Protein AF-A0A0C3FSS1-F1 (afdb_monomer)

Secondary structure (DSSP, 8-state):
-EEEE-SS-SHHHHHHHTT---TT--EEEE---TTHHHHHHHHHHH----SEEEEEE--GGGHHHHHHHHHHHGGG--EEEEEE-S-THHHHHHHHHHHT--TTS---TTS-PPPPP--TT--EEEEEEEESSGGGGGGS-HHHHHHHHHSGGGTT--EEEEEEEE---GGGHHHHHHHHHHHHHHH-HHHHHTT-EEEEEEE-

Structure (mmCIF, N/CA/C/O backbone):
data_AF-A0A0C3FSS1-F1
#
_entry.id   AF-A0A0C3FSS1-F1
#
loop_
_atom_site.group_PDB
_atom_site.id
_atom_site.type_symbol
_atom_site.label_atom_id
_atom_site.label_alt_id
_atom_site.label_comp_id
_atom_site.label_asym_id
_atom_site.label_entity_id
_atom_site.label_seq_id
_atom_site.pdbx_PDB_ins_code
_atom_site.Cartn_x
_atom_site.Cartn_y
_atom_site.Cartn_z
_atom_site.occupancy
_atom_site.B_iso_or_equiv
_atom_site.auth_seq_id
_atom_site.auth_comp_id
_atom_site.auth_asym_id
_atom_site.auth_atom_id
_atom_site.pdbx_PDB_model_num
ATOM 1 N N . MET A 1 1 ? -19.597 9.481 1.388 1.00 72.56 1 MET A N 1
ATOM 2 C CA . MET A 1 1 ? -19.054 10.713 0.768 1.00 72.56 1 MET A CA 1
ATOM 3 C C . MET A 1 1 ? -17.576 10.500 0.451 1.00 72.56 1 MET A C 1
ATOM 5 O O . MET A 1 1 ? -16.903 9.810 1.211 1.00 72.56 1 MET A O 1
ATOM 9 N N . PHE A 1 2 ? -17.099 11.035 -0.676 1.00 71.12 2 PHE A N 1
ATOM 10 C CA . PHE A 1 2 ? -15.717 10.918 -1.163 1.00 71.12 2 PHE A CA 1
ATOM 11 C C . PHE A 1 2 ? -15.058 12.301 -1.118 1.00 71.12 2 PHE A C 1
ATOM 13 O O . PHE A 1 2 ? -15.601 13.239 -1.703 1.00 71.12 2 PHE A O 1
ATOM 20 N N . LEU A 1 3 ? -13.920 12.436 -0.429 1.00 74.62 3 LEU A N 1
ATOM 21 C CA . LEU A 1 3 ? -13.129 13.668 -0.426 1.00 74.62 3 LEU A CA 1
ATOM 22 C C . LEU A 1 3 ? -11.809 13.421 -1.152 1.00 74.62 3 LEU A C 1
ATOM 24 O O . LEU A 1 3 ? -10.999 12.593 -0.737 1.00 74.62 3 LEU A O 1
ATOM 28 N N . ARG A 1 4 ? -11.594 14.181 -2.226 1.00 75.69 4 ARG A N 1
ATOM 29 C CA . ARG A 1 4 ? -10.364 14.150 -3.016 1.00 75.69 4 ARG A CA 1
ATOM 30 C C . ARG A 1 4 ? -9.623 15.465 -2.877 1.00 75.69 4 ARG A C 1
ATOM 32 O O . ARG A 1 4 ? -10.123 16.499 -3.317 1.00 75.69 4 ARG A O 1
ATOM 39 N N . ILE A 1 5 ? -8.423 15.419 -2.313 1.00 69.44 5 ILE A N 1
ATOM 40 C CA . ILE A 1 5 ? -7.569 16.592 -2.133 1.00 69.44 5 ILE A CA 1
ATOM 41 C C . ILE A 1 5 ? -6.483 16.557 -3.217 1.00 69.44 5 ILE A C 1
ATOM 43 O O . ILE A 1 5 ? -5.539 15.769 -3.148 1.00 69.44 5 ILE A O 1
ATOM 47 N N . LYS A 1 6 ? -6.629 17.408 -4.244 1.00 62.25 6 LYS A N 1
ATOM 48 C CA . LYS A 1 6 ? -5.634 17.591 -5.316 1.00 62.25 6 LYS A CA 1
ATOM 49 C C . LYS A 1 6 ? -4.978 18.973 -5.234 1.00 62.25 6 LYS A C 1
ATOM 51 O O . LYS A 1 6 ? -5.635 19.971 -5.510 1.00 62.25 6 LYS A O 1
ATOM 56 N N . GLY A 1 7 ? -3.668 19.014 -4.979 1.00 51.31 7 GLY A N 1
ATOM 57 C CA . GLY A 1 7 ? -2.822 20.209 -5.142 1.00 51.31 7 GLY A CA 1
ATOM 58 C C . GLY A 1 7 ? -3.058 21.356 -4.161 1.00 51.31 7 GLY A C 1
ATOM 59 O O . GLY A 1 7 ? -3.785 21.204 -3.183 1.00 51.31 7 GLY A O 1
ATOM 60 N N . PHE A 1 8 ? -2.404 22.496 -4.441 1.00 42.38 8 PHE A N 1
ATOM 61 C CA . PHE A 1 8 ? -2.485 23.772 -3.713 1.00 42.38 8 PHE A CA 1
ATOM 62 C C . PHE A 1 8 ? -3.902 24.364 -3.772 1.00 42.38 8 PHE A C 1
ATOM 64 O O . PHE A 1 8 ? -4.148 25.415 -4.363 1.00 42.38 8 PHE A O 1
ATOM 71 N N . MET A 1 9 ? -4.881 23.696 -3.178 1.00 42.06 9 MET A N 1
ATOM 72 C CA . MET A 1 9 ? -6.167 24.321 -2.946 1.00 42.06 9 MET A CA 1
ATOM 73 C C . MET A 1 9 ? -6.076 25.165 -1.671 1.00 42.06 9 MET A C 1
ATOM 75 O O . MET A 1 9 ? -5.782 24.662 -0.588 1.00 42.06 9 MET A O 1
ATOM 79 N N . LYS A 1 10 ? -6.397 26.458 -1.785 1.00 47.34 10 LYS A N 1
ATOM 80 C CA . LYS A 1 10 ? -6.687 27.328 -0.629 1.00 47.34 10 LYS A CA 1
ATOM 81 C C . LYS A 1 10 ? -7.971 26.897 0.111 1.00 47.34 10 LYS A C 1
ATOM 83 O O . LYS A 1 10 ? -8.185 27.279 1.255 1.00 47.34 10 LYS A O 1
ATOM 88 N N . THR A 1 11 ? -8.815 26.085 -0.527 1.00 47.47 11 THR A N 1
ATOM 89 C CA . THR A 1 11 ? -10.192 25.756 -0.123 1.00 47.47 11 THR A CA 1
ATOM 90 C C . THR A 1 11 ? -10.342 24.668 0.961 1.00 47.47 11 THR A C 1
ATOM 92 O O . THR A 1 11 ? -11.135 24.883 1.873 1.00 47.47 11 THR A O 1
ATOM 95 N N . PRO A 1 12 ? -9.602 23.538 0.966 1.00 50.88 12 PRO A N 1
ATOM 96 C CA . PRO A 1 12 ? -9.666 22.538 2.035 1.00 50.88 12 PRO A CA 1
ATOM 97 C C . PRO A 1 12 ? -9.257 23.117 3.385 1.00 50.88 12 PRO A C 1
ATOM 99 O O . PRO A 1 12 ? -9.858 22.778 4.398 1.00 50.88 12 PRO A O 1
ATOM 102 N N . ALA A 1 13 ? -8.292 24.044 3.390 1.00 51.34 13 ALA A N 1
ATOM 103 C CA . ALA A 1 13 ? -7.884 24.745 4.599 1.00 51.34 13 ALA A CA 1
ATOM 104 C C . ALA A 1 13 ? -9.074 25.442 5.269 1.00 51.34 13 ALA A C 1
ATOM 106 O O . ALA A 1 13 ? -9.220 25.323 6.476 1.00 51.34 13 ALA A O 1
ATOM 107 N N . TYR A 1 14 ? -9.953 26.078 4.487 1.00 52.53 14 TYR A N 1
ATOM 108 C CA . TYR A 1 14 ? -11.129 26.783 4.996 1.00 52.53 14 TYR A CA 1
ATOM 109 C C . TYR A 1 14 ? -12.155 25.840 5.650 1.00 52.53 14 TYR A C 1
ATOM 111 O O . TYR A 1 14 ? -12.651 26.120 6.742 1.00 52.53 14 TYR A O 1
ATOM 119 N N . TYR A 1 15 ? -12.438 24.687 5.032 1.00 54.09 15 TYR A N 1
ATOM 120 C CA . TYR A 1 15 ? -13.335 23.678 5.617 1.00 54.09 15 TYR A CA 1
ATOM 121 C C . TYR A 1 15 ? -12.747 23.042 6.882 1.00 54.09 15 TYR A C 1
ATOM 123 O O . TYR A 1 15 ? -13.469 22.802 7.849 1.00 54.09 15 TYR A O 1
ATOM 131 N N . ILE A 1 16 ? -11.430 22.834 6.893 1.00 57.41 16 ILE A N 1
ATOM 132 C CA . ILE A 1 16 ? -10.694 22.245 8.013 1.00 57.41 16 ILE A CA 1
ATOM 133 C C . ILE A 1 16 ? -10.598 23.222 9.195 1.00 57.41 16 ILE A C 1
ATOM 135 O O . ILE A 1 16 ? -10.775 22.813 10.343 1.00 57.41 16 ILE A O 1
ATOM 139 N N . THR A 1 17 ? -10.416 24.523 8.944 1.00 56.38 17 THR A N 1
ATOM 140 C CA . THR A 1 17 ? -10.402 25.540 10.008 1.00 56.38 17 THR A CA 1
ATOM 141 C C . THR A 1 17 ? -11.769 25.770 10.649 1.00 56.38 17 THR A C 1
ATOM 143 O O . THR A 1 17 ? -11.826 26.182 11.803 1.00 56.38 17 THR A O 1
ATOM 146 N N . HIS A 1 18 ? -12.870 25.478 9.950 1.00 57.12 18 HIS A N 1
ATOM 147 C CA . HIS A 1 18 ? -14.222 25.744 10.451 1.00 57.12 18 HIS A CA 1
ATOM 148 C C . HIS A 1 18 ? -14.881 24.589 11.226 1.00 57.12 18 HIS A C 1
ATOM 150 O O . HIS A 1 18 ? -16.079 24.669 11.494 1.00 57.12 18 HIS A O 1
ATOM 156 N N . ARG A 1 19 ? -14.131 23.545 11.631 1.00 58.12 19 ARG A N 1
ATOM 157 C CA . ARG A 1 19 ? -14.619 22.427 12.480 1.00 58.12 19 ARG A CA 1
ATOM 158 C C . ARG A 1 19 ? -15.963 21.824 12.033 1.00 58.12 19 ARG A C 1
ATOM 160 O O . ARG A 1 19 ? -16.720 21.314 12.855 1.00 58.12 19 ARG A O 1
ATOM 167 N N . ARG A 1 20 ? -16.299 21.869 10.742 1.00 62.19 20 ARG A N 1
ATOM 168 C CA . ARG A 1 20 ? -17.485 21.154 10.266 1.00 62.19 20 ARG A CA 1
ATOM 169 C C . ARG A 1 20 ? -17.128 19.675 10.202 1.00 62.19 20 ARG A C 1
ATOM 171 O O . ARG A 1 20 ? -16.231 19.297 9.448 1.00 62.19 20 ARG A O 1
ATOM 178 N N . SER A 1 21 ? -17.789 18.881 11.039 1.00 67.31 21 SER A N 1
ATOM 179 C CA . SER A 1 21 ? -17.733 17.425 10.973 1.00 67.31 21 SER A CA 1
ATOM 180 C C . SER A 1 21 ? -18.166 16.963 9.583 1.00 67.31 21 SER A C 1
ATOM 182 O O . SER A 1 21 ? -19.018 17.582 8.935 1.00 67.31 21 SER A O 1
ATOM 184 N N . LEU A 1 22 ? -17.549 15.887 9.102 1.00 74.38 22 LEU A N 1
ATOM 185 C CA . LEU A 1 22 ? -17.935 15.228 7.859 1.00 74.38 22 LEU A CA 1
ATOM 186 C C . LEU A 1 22 ? -18.416 13.813 8.217 1.00 74.38 22 LEU A C 1
ATOM 188 O O . LEU A 1 22 ? -17.713 12.859 7.884 1.00 74.38 22 LEU A O 1
ATOM 192 N N . PRO A 1 23 ? -19.619 13.661 8.818 1.00 75.25 23 PRO A N 1
ATOM 193 C CA . PRO A 1 23 ? -20.120 12.409 9.422 1.00 75.25 23 PRO A CA 1
ATOM 194 C C . PRO A 1 23 ? -20.263 11.221 8.459 1.00 75.25 23 PRO A C 1
ATOM 196 O O . PRO A 1 23 ? -20.683 10.121 8.822 1.00 75.25 23 PRO A O 1
ATOM 199 N N . HIS A 1 24 ? -19.977 11.442 7.179 1.00 79.69 24 HIS A N 1
ATOM 200 C CA . HIS A 1 24 ? -20.145 10.481 6.099 1.00 79.69 24 HIS A CA 1
ATOM 201 C C . HIS A 1 24 ? -18.891 10.350 5.228 1.00 79.69 24 HIS A C 1
ATOM 203 O O . HIS A 1 24 ? -18.967 9.775 4.130 1.00 79.69 24 HIS A O 1
ATOM 209 N N . LEU A 1 25 ? -17.759 10.916 5.659 1.00 82.38 25 LEU A N 1
ATOM 210 C CA . LEU A 1 25 ? -16.491 10.771 4.961 1.00 82.38 25 LEU A CA 1
ATOM 211 C C . LEU A 1 25 ? -16.006 9.332 5.111 1.00 82.38 25 LEU A C 1
ATOM 213 O O . LEU A 1 25 ? -15.585 8.940 6.182 1.00 82.38 25 LEU A O 1
ATOM 217 N N . ARG A 1 26 ? -16.060 8.547 4.033 1.00 86.38 26 ARG A N 1
ATOM 218 C CA . ARG A 1 26 ? -15.612 7.142 4.045 1.00 86.38 26 ARG A CA 1
ATOM 219 C C . ARG A 1 26 ? -14.320 6.921 3.280 1.00 86.38 26 ARG A C 1
ATOM 221 O O . ARG A 1 26 ? -13.608 5.961 3.533 1.00 86.38 26 ARG A O 1
ATOM 228 N N . VAL A 1 27 ? -14.029 7.806 2.332 1.00 88.06 27 VAL A N 1
ATOM 229 C CA . VAL A 1 27 ? -12.860 7.701 1.465 1.00 88.06 27 VAL A CA 1
ATOM 230 C C . VAL A 1 27 ? -12.122 9.027 1.472 1.00 88.06 27 VAL A C 1
ATOM 232 O O . VAL A 1 27 ? -12.698 10.058 1.105 1.00 88.06 27 VAL A O 1
ATOM 235 N N . LEU A 1 28 ? -10.851 8.972 1.855 1.00 86.38 28 LEU A N 1
ATOM 236 C CA . LEU A 1 28 ? -9.926 10.093 1.860 1.00 86.38 28 LEU A CA 1
ATOM 237 C C . LEU A 1 28 ? -8.815 9.832 0.841 1.00 86.38 28 LEU A C 1
ATOM 239 O O . LEU A 1 28 ? -8.061 8.872 0.972 1.00 86.38 28 LEU A O 1
ATOM 243 N N . GLU A 1 29 ? -8.718 10.682 -0.178 1.00 87.81 29 GLU A N 1
ATOM 244 C CA . GLU A 1 29 ? -7.653 10.619 -1.184 1.00 87.81 29 GLU A CA 1
ATOM 245 C C . GLU A 1 29 ? -6.767 11.864 -1.117 1.00 87.81 29 GLU A C 1
ATOM 247 O O . GLU A 1 29 ? -7.256 12.993 -1.238 1.00 87.81 29 GLU A O 1
ATOM 252 N N . ILE A 1 30 ? -5.462 11.644 -0.946 1.00 84.19 30 ILE A N 1
ATOM 253 C CA . ILE A 1 30 ? -4.440 12.678 -0.792 1.00 84.19 30 ILE A CA 1
ATOM 254 C C . ILE A 1 30 ? -3.408 12.500 -1.893 1.00 84.19 30 ILE A C 1
ATOM 256 O O . ILE A 1 30 ? -2.610 11.568 -1.860 1.00 84.19 30 ILE A O 1
ATOM 260 N N . ALA A 1 31 ? -3.433 13.428 -2.849 1.00 76.88 31 ALA A N 1
ATOM 261 C CA . ALA A 1 31 ? -2.552 13.375 -4.007 1.00 76.88 31 ALA A CA 1
ATOM 262 C C . ALA A 1 31 ? -1.309 14.277 -3.892 1.00 76.88 31 ALA A C 1
ATOM 264 O O . ALA A 1 31 ? -0.363 14.113 -4.654 1.00 76.88 31 ALA A O 1
ATOM 265 N N . LYS A 1 32 ? -1.333 15.301 -3.015 1.00 72.38 32 LYS A N 1
ATOM 266 C CA . LYS A 1 32 ? -0.259 16.309 -2.855 1.00 72.38 32 LYS A CA 1
ATOM 267 C C . LYS A 1 32 ? -0.181 16.832 -1.413 1.00 72.38 32 LYS A C 1
ATOM 269 O O . LYS A 1 32 ? -1.212 17.026 -0.770 1.00 72.38 32 LYS A O 1
ATOM 274 N N . CYS A 1 33 ? 1.040 17.070 -0.928 1.00 63.75 33 CYS A N 1
ATOM 275 C CA . CYS A 1 33 ? 1.387 16.955 0.494 1.00 63.75 33 CYS A CA 1
ATOM 276 C C . CYS A 1 33 ? 1.611 18.274 1.275 1.00 63.75 33 CYS A C 1
ATOM 278 O O . CYS A 1 33 ? 2.012 18.250 2.435 1.00 63.75 33 CYS A O 1
ATOM 280 N N . ASP A 1 34 ? 1.285 19.456 0.746 1.00 70.25 34 ASP A N 1
ATOM 281 C CA . ASP A 1 34 ? 1.594 20.703 1.483 1.00 70.25 34 ASP A CA 1
ATOM 282 C C . ASP A 1 34 ? 0.738 20.916 2.756 1.00 70.25 34 ASP A C 1
ATOM 284 O O . ASP A 1 34 ? 0.997 21.818 3.556 1.00 70.25 34 ASP A O 1
ATOM 288 N N . PHE A 1 35 ? -0.301 20.097 2.967 1.00 70.94 35 PHE A N 1
ATOM 289 C CA . PHE A 1 35 ? -1.299 20.291 4.026 1.00 70.94 35 PHE A CA 1
ATOM 290 C C . PHE A 1 35 ? -1.437 19.118 5.017 1.00 70.94 35 PHE A C 1
ATOM 292 O O . PHE A 1 35 ? -2.247 19.205 5.941 1.00 70.94 35 PHE A O 1
ATOM 299 N N . ILE A 1 36 ? -0.656 18.035 4.909 1.00 74.75 36 ILE A N 1
ATOM 300 C CA . ILE A 1 36 ? -0.927 16.817 5.704 1.00 7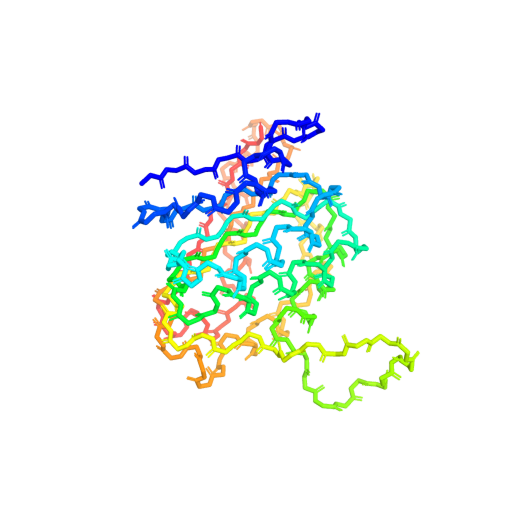4.75 36 ILE A CA 1
ATOM 301 C C . ILE A 1 36 ? -0.922 17.067 7.213 1.00 74.75 36 ILE A C 1
ATOM 303 O O . ILE A 1 36 ? -1.812 16.578 7.899 1.00 74.75 36 ILE A O 1
ATOM 307 N N . LYS A 1 37 ? -0.016 17.906 7.732 1.00 70.38 37 LYS A N 1
ATOM 308 C CA . LYS A 1 37 ? 0.016 18.246 9.169 1.00 70.38 37 LYS A CA 1
ATOM 309 C C . LYS A 1 37 ? -1.295 18.850 9.685 1.00 70.38 37 LYS A C 1
ATOM 311 O O . LYS A 1 37 ? -1.679 18.627 10.825 1.00 70.38 37 LYS A O 1
ATOM 316 N N . LYS A 1 38 ? -1.972 19.651 8.862 1.00 74.31 38 LYS A N 1
ATOM 317 C CA . LYS A 1 38 ? -3.248 20.273 9.238 1.00 74.31 38 LYS A CA 1
ATOM 318 C C . LYS A 1 38 ? -4.412 19.295 9.059 1.00 74.31 38 LYS A C 1
ATOM 320 O O . LYS A 1 38 ? -5.370 19.350 9.823 1.00 74.31 38 LYS A O 1
ATOM 325 N N . LEU A 1 39 ? -4.317 18.390 8.084 1.00 78.69 39 LEU A N 1
ATOM 326 C CA . LEU A 1 39 ? -5.298 17.327 7.873 1.00 78.69 39 LEU A CA 1
ATOM 327 C C . LEU A 1 39 ? -5.262 16.277 8.992 1.00 78.69 39 LEU A C 1
ATOM 329 O O . LEU A 1 39 ? -6.320 15.879 9.469 1.00 78.69 39 LEU A O 1
ATOM 333 N N . SER A 1 40 ? -4.073 15.863 9.439 1.00 74.38 40 SER A N 1
ATOM 334 C CA . SER A 1 40 ? -3.925 14.909 10.542 1.00 74.38 40 SER A CA 1
ATOM 335 C C . SER A 1 40 ? -4.512 15.469 11.836 1.00 74.38 40 SER A C 1
ATOM 337 O O . SER A 1 40 ? -5.299 14.793 12.490 1.00 74.38 40 SER A O 1
ATOM 339 N N . TRP A 1 41 ? -4.224 16.736 12.149 1.00 75.44 41 TRP A N 1
ATOM 340 C CA . TRP A 1 41 ? -4.821 17.419 13.297 1.00 75.44 41 TRP A CA 1
ATOM 341 C C . TRP A 1 41 ? -6.353 17.487 13.210 1.00 75.44 41 TRP A C 1
ATOM 343 O O . TRP A 1 41 ? -7.048 17.254 14.196 1.00 75.44 41 TRP A O 1
ATOM 353 N N . TRP A 1 42 ? -6.895 17.765 12.021 1.00 75.69 42 TRP A N 1
ATOM 354 C CA . TRP A 1 42 ? -8.342 17.799 11.806 1.00 75.69 42 TRP A CA 1
ATOM 355 C C . TRP A 1 42 ? -9.004 16.433 12.014 1.00 75.69 42 TRP A C 1
ATOM 357 O O . TRP A 1 42 ? -10.031 16.356 12.685 1.00 75.69 42 TRP A O 1
ATOM 367 N N . LEU A 1 43 ? -8.399 15.358 11.504 1.00 76.94 43 LEU A N 1
ATOM 368 C CA . LEU A 1 43 ? -8.908 13.995 11.692 1.00 76.94 43 LEU A CA 1
ATOM 369 C C . LEU A 1 43 ? -8.884 13.579 13.164 1.00 76.94 43 LEU A C 1
ATOM 371 O O . LEU A 1 43 ? -9.868 13.033 13.656 1.00 76.94 43 LEU A O 1
ATOM 375 N N . GLN A 1 44 ? -7.812 13.920 13.883 1.00 74.06 44 GLN A N 1
ATOM 376 C CA . GLN A 1 44 ? -7.705 13.677 15.325 1.00 74.06 44 GLN A CA 1
ATOM 377 C C . GLN A 1 44 ? -8.781 14.420 16.131 1.00 74.06 44 GLN A C 1
ATOM 379 O O . GLN A 1 44 ? -9.227 13.925 17.160 1.00 74.06 44 GLN A O 1
ATOM 384 N N . ALA A 1 45 ? -9.214 15.597 15.673 1.00 76.00 45 ALA A N 1
ATOM 385 C CA . ALA A 1 45 ? -10.261 16.370 16.335 1.00 76.00 45 ALA A CA 1
ATOM 386 C C . ALA A 1 45 ? -11.687 15.892 15.997 1.00 76.00 45 ALA A C 1
ATOM 388 O O . ALA A 1 45 ? -12.614 16.181 16.753 1.00 76.00 45 ALA A O 1
ATOM 389 N N . GLY A 1 46 ? -11.874 15.228 14.851 1.00 69.56 46 GLY A N 1
ATOM 390 C CA . GLY A 1 46 ? -13.190 14.900 14.298 1.00 69.56 46 GLY A CA 1
ATOM 391 C C . GLY A 1 46 ? -13.743 13.521 14.663 1.00 69.56 46 GLY A C 1
ATOM 392 O O . GLY A 1 46 ? -14.951 13.344 14.566 1.00 69.56 46 GLY A O 1
ATOM 393 N N . ASN A 1 47 ? -12.903 12.556 15.071 1.00 68.62 47 ASN A N 1
ATOM 394 C CA . ASN A 1 47 ? -13.292 11.149 15.307 1.00 68.62 47 ASN A CA 1
ATOM 395 C C . ASN A 1 47 ? -14.113 10.514 14.162 1.00 68.62 47 ASN A C 1
ATOM 397 O O . ASN A 1 47 ? -14.863 9.560 14.371 1.00 68.62 47 ASN A O 1
ATOM 401 N N . GLU A 1 48 ? -13.973 11.025 12.940 1.00 77.56 48 GLU A N 1
ATOM 402 C CA . GLU A 1 48 ? -14.732 10.525 11.800 1.00 77.56 48 GLU A CA 1
ATOM 403 C C . GLU A 1 48 ? -14.098 9.234 11.266 1.00 77.56 48 GLU A C 1
ATOM 405 O O . GLU A 1 48 ? -12.895 9.229 10.982 1.00 77.56 48 GLU A O 1
ATOM 410 N N . PRO A 1 49 ? -14.871 8.144 11.100 1.00 84.19 49 PRO A N 1
ATOM 411 C CA . PRO A 1 49 ? -14.335 6.885 10.605 1.00 84.19 49 PRO A CA 1
ATOM 412 C C . PRO A 1 49 ? -14.011 6.986 9.111 1.00 84.19 49 PRO A C 1
ATOM 414 O O . PRO A 1 49 ? -14.905 7.187 8.288 1.00 84.19 49 PRO A O 1
ATOM 417 N N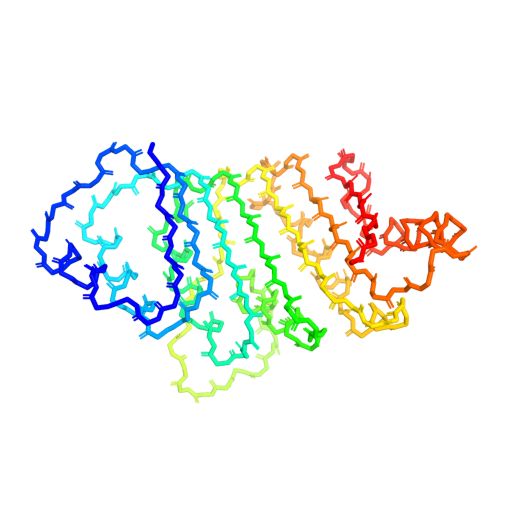 . VAL A 1 50 ? -12.744 6.792 8.749 1.00 87.44 50 VAL A N 1
ATOM 418 C CA . VAL A 1 50 ? -12.273 6.743 7.361 1.00 87.44 50 VAL A CA 1
ATOM 419 C C . VAL A 1 50 ? -11.990 5.294 6.984 1.00 87.44 50 VAL A C 1
ATOM 421 O O . VAL A 1 50 ? -10.945 4.742 7.316 1.00 87.44 50 VAL A O 1
ATOM 424 N N . ASP A 1 51 ? -12.909 4.692 6.233 1.00 90.75 51 ASP A N 1
ATOM 425 C CA . ASP A 1 51 ? -12.806 3.290 5.817 1.00 90.75 51 ASP A CA 1
ATOM 426 C C . ASP A 1 51 ? -11.714 3.072 4.755 1.00 90.75 51 ASP A C 1
ATOM 428 O O . ASP A 1 51 ? -11.117 1.998 4.683 1.00 90.75 51 ASP A O 1
ATOM 432 N N . THR A 1 52 ? -11.465 4.060 3.890 1.00 92.06 52 THR A N 1
ATOM 433 C CA . THR A 1 52 ? -10.493 3.966 2.794 1.00 92.06 52 THR A CA 1
ATOM 434 C C . THR A 1 52 ? -9.569 5.173 2.748 1.00 92.06 52 THR A C 1
ATOM 436 O O . THR A 1 52 ? -10.024 6.306 2.573 1.00 92.06 52 THR A O 1
ATOM 439 N N . LEU A 1 53 ? -8.265 4.920 2.789 1.00 91.94 53 LEU A N 1
ATOM 440 C CA . LEU A 1 53 ? -7.225 5.927 2.623 1.00 91.94 53 LEU A CA 1
ATOM 441 C C . LEU A 1 53 ? -6.450 5.681 1.328 1.00 91.94 53 LEU A C 1
ATOM 443 O O . LEU A 1 53 ? -6.004 4.566 1.065 1.00 91.94 53 LEU A O 1
ATOM 447 N N . ARG A 1 54 ? -6.281 6.726 0.518 1.00 93.06 54 ARG A N 1
ATOM 448 C CA . ARG A 1 54 ? -5.479 6.699 -0.710 1.00 93.06 54 ARG A CA 1
ATOM 449 C C . ARG A 1 54 ? -4.392 7.758 -0.638 1.00 93.06 54 ARG A C 1
ATOM 451 O O . ARG A 1 54 ? -4.708 8.936 -0.466 1.00 93.06 54 ARG A O 1
ATOM 458 N N . LEU A 1 55 ? -3.145 7.334 -0.774 1.00 90.62 55 LEU A N 1
ATOM 459 C CA . LEU A 1 55 ? -1.957 8.164 -0.624 1.00 90.62 55 LEU A CA 1
ATOM 460 C C . LEU A 1 55 ? -1.151 8.138 -1.921 1.00 90.62 55 LEU A C 1
ATOM 462 O O . LEU A 1 55 ? -0.780 7.057 -2.368 1.00 90.62 55 LEU A O 1
ATOM 466 N N . ASP A 1 56 ? -0.844 9.302 -2.488 1.00 89.62 56 ASP A N 1
ATOM 467 C CA . ASP A 1 56 ? 0.190 9.435 -3.518 1.00 89.62 56 ASP A CA 1
ATOM 468 C C . ASP A 1 56 ? 1.488 9.926 -2.851 1.00 89.62 56 ASP A C 1
ATOM 470 O O . ASP A 1 56 ? 1.587 11.075 -2.407 1.00 89.62 56 ASP A O 1
ATOM 474 N N . ILE A 1 57 ? 2.496 9.059 -2.755 1.00 87.38 57 ILE A N 1
ATOM 475 C CA . ILE A 1 57 ? 3.796 9.389 -2.160 1.00 87.38 57 ILE A CA 1
ATOM 476 C C . ILE A 1 57 ? 4.762 9.763 -3.286 1.00 87.38 57 ILE A C 1
ATOM 478 O O . ILE A 1 57 ? 5.252 8.906 -4.020 1.00 87.38 57 ILE A O 1
ATOM 482 N N . GLU A 1 58 ? 5.036 11.063 -3.423 1.00 85.06 58 GLU A N 1
ATOM 483 C CA . GLU A 1 58 ? 5.996 11.581 -4.409 1.00 85.06 58 GLU A CA 1
ATOM 484 C C . GLU A 1 58 ? 7.395 11.811 -3.807 1.00 85.06 58 GLU A C 1
ATOM 486 O O . GLU A 1 58 ? 8.379 11.861 -4.546 1.00 85.06 58 GLU A O 1
ATOM 491 N N . ARG A 1 59 ? 7.51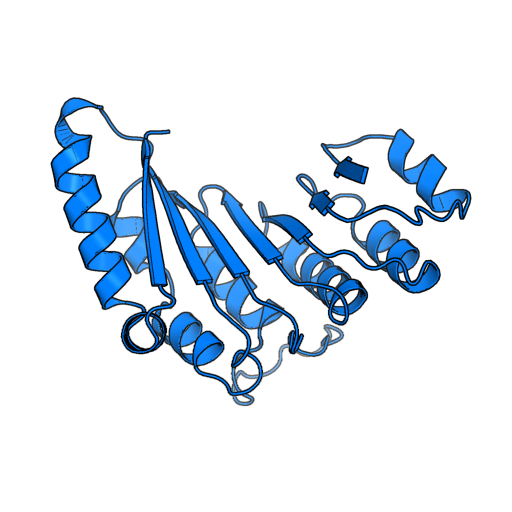1 12.000 -2.481 1.00 84.25 59 ARG A N 1
ATOM 492 C CA . ARG A 1 59 ? 8.776 12.351 -1.815 1.00 84.25 59 ARG A CA 1
ATOM 493 C C . ARG A 1 59 ? 8.935 11.653 -0.469 1.00 84.25 59 ARG A C 1
ATOM 495 O O . ARG A 1 59 ? 7.993 11.539 0.306 1.00 84.25 59 ARG A O 1
ATOM 502 N N . ARG A 1 60 ? 10.180 11.303 -0.130 1.00 83.25 60 ARG A N 1
ATOM 503 C CA . ARG A 1 60 ? 10.537 10.674 1.156 1.00 83.25 60 ARG A CA 1
ATOM 504 C C . ARG A 1 60 ? 10.166 11.535 2.363 1.00 83.25 60 ARG A C 1
ATOM 506 O O . ARG A 1 60 ? 9.720 11.021 3.376 1.00 83.25 60 ARG A O 1
ATOM 513 N N . GLY A 1 61 ? 10.318 12.855 2.239 1.00 82.31 61 GLY A N 1
ATOM 514 C CA . GLY A 1 61 ? 10.001 13.803 3.312 1.00 82.31 61 GLY A CA 1
ATOM 515 C C . GLY A 1 61 ? 8.524 13.825 3.726 1.00 82.31 61 GLY A C 1
ATOM 516 O O . GLY A 1 61 ? 8.211 14.357 4.788 1.00 82.31 61 GLY A O 1
ATOM 517 N N . ASP A 1 62 ? 7.636 13.235 2.921 1.00 82.56 62 ASP A N 1
ATOM 518 C CA . ASP A 1 62 ? 6.202 13.175 3.196 1.00 82.56 62 ASP A CA 1
ATOM 519 C C . ASP A 1 62 ? 5.816 11.976 4.083 1.00 82.56 62 ASP A C 1
ATOM 521 O O . ASP A 1 62 ? 4.761 11.998 4.721 1.00 82.56 62 ASP A O 1
ATOM 525 N N . ILE A 1 63 ? 6.669 10.945 4.166 1.00 83.88 63 ILE A N 1
ATOM 526 C CA . ILE A 1 63 ? 6.378 9.680 4.862 1.00 83.88 63 ILE A CA 1
ATOM 527 C C . ILE A 1 63 ? 6.000 9.893 6.339 1.00 83.88 63 ILE A C 1
ATOM 529 O O . ILE A 1 63 ? 4.953 9.378 6.741 1.00 83.88 63 ILE A O 1
ATOM 533 N N . PRO A 1 64 ? 6.703 10.729 7.135 1.00 82.69 64 PRO A N 1
ATOM 534 C CA . PRO A 1 64 ? 6.306 10.968 8.524 1.00 82.69 64 PRO A CA 1
ATOM 535 C C . PRO A 1 64 ? 4.906 11.585 8.655 1.00 82.69 64 PRO A C 1
ATOM 537 O O . PRO A 1 64 ? 4.178 11.329 9.615 1.00 82.69 64 PRO A O 1
ATOM 540 N N . ALA A 1 65 ? 4.505 12.410 7.684 1.00 82.62 65 ALA A N 1
ATOM 541 C CA . ALA A 1 65 ? 3.187 13.029 7.679 1.00 82.62 65 ALA A CA 1
ATOM 542 C C . ALA A 1 65 ? 2.097 12.000 7.335 1.00 82.62 65 ALA A C 1
ATOM 544 O O . ALA A 1 65 ? 1.037 11.994 7.968 1.00 82.62 65 ALA A O 1
ATOM 545 N N . TYR A 1 66 ? 2.372 11.103 6.384 1.00 85.06 66 TYR A N 1
ATOM 546 C CA . TYR A 1 66 ? 1.499 9.974 6.067 1.00 85.06 66 TYR A CA 1
ATOM 547 C C . TYR A 1 66 ? 1.356 9.007 7.241 1.00 85.06 66 TYR A C 1
ATOM 549 O O . TYR A 1 66 ? 0.238 8.610 7.556 1.00 85.06 66 TYR A O 1
ATOM 557 N N . GLN A 1 67 ? 2.440 8.710 7.956 1.00 84.50 67 GLN A N 1
ATOM 558 C CA . GLN A 1 67 ? 2.380 7.894 9.165 1.00 84.50 67 GLN A CA 1
ATOM 559 C C . GLN A 1 67 ? 1.461 8.533 10.221 1.00 84.50 67 GLN A C 1
ATOM 561 O O . GLN A 1 67 ? 0.560 7.874 10.737 1.00 84.50 67 GLN A O 1
ATOM 566 N N . ALA A 1 68 ? 1.604 9.842 10.477 1.00 82.94 68 ALA A N 1
ATOM 567 C CA . ALA A 1 68 ? 0.759 10.568 11.436 1.00 82.94 68 ALA A CA 1
ATOM 568 C C . ALA A 1 68 ? -0.724 10.512 11.067 1.00 82.94 68 ALA A C 1
ATOM 570 O O . ALA A 1 68 ? -1.596 10.357 11.924 1.00 82.94 68 ALA A O 1
ATOM 571 N N . LEU A 1 69 ? -1.000 10.655 9.774 1.00 85.25 69 LEU A N 1
ATOM 572 C CA . LEU A 1 69 ? -2.337 10.568 9.224 1.00 85.25 69 LEU A CA 1
ATOM 573 C C . LEU A 1 69 ? -2.931 9.173 9.411 1.00 85.25 69 LEU A C 1
ATOM 575 O O . LEU A 1 69 ? -4.081 9.050 9.821 1.00 85.25 69 LEU A O 1
ATOM 579 N N . MET A 1 70 ? -2.158 8.136 9.112 1.00 84.81 70 MET A N 1
ATOM 580 C CA . MET A 1 70 ? -2.621 6.763 9.227 1.00 84.81 70 MET A CA 1
ATOM 581 C C . MET A 1 70 ? -2.905 6.390 10.678 1.00 84.81 70 MET A C 1
ATOM 583 O O . MET A 1 70 ? -3.968 5.843 10.944 1.00 84.81 70 MET A O 1
ATOM 587 N N . CYS A 1 71 ? -2.051 6.794 11.626 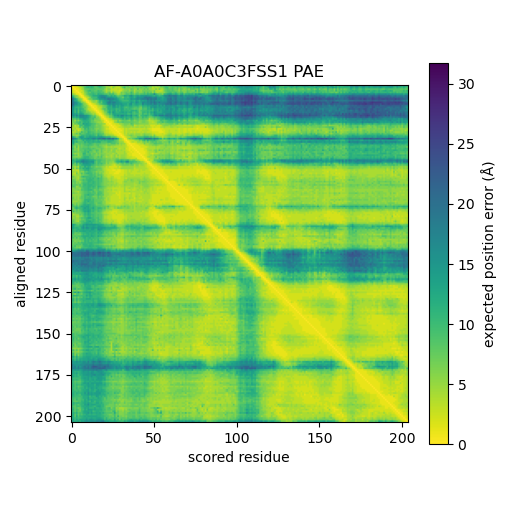1.00 84.50 71 CYS A N 1
ATOM 588 C CA . CYS A 1 71 ? -2.333 6.643 13.056 1.00 84.50 71 CYS A CA 1
ATOM 589 C C . CYS A 1 71 ? -3.647 7.329 13.469 1.00 84.50 71 CYS A C 1
ATOM 591 O O . CYS A 1 71 ? -4.353 6.827 14.338 1.00 84.50 71 CYS A O 1
ATOM 593 N N . ALA A 1 72 ? -3.999 8.463 12.851 1.00 84.19 72 ALA A N 1
ATOM 594 C CA . ALA A 1 72 ? -5.240 9.174 13.161 1.00 84.19 72 ALA A CA 1
ATOM 595 C C . ALA A 1 72 ? -6.504 8.432 12.684 1.00 84.19 72 ALA A C 1
ATOM 597 O O . ALA A 1 72 ? -7.566 8.612 13.276 1.00 84.19 72 ALA A O 1
ATOM 598 N N . VAL A 1 73 ? -6.401 7.606 11.635 1.00 86.06 73 VAL A N 1
ATOM 599 C CA . VAL A 1 73 ? -7.540 6.869 11.049 1.00 86.06 73 VAL A CA 1
ATOM 600 C C . VAL A 1 73 ? -7.503 5.358 11.308 1.00 86.06 73 VAL A C 1
ATOM 602 O O . VAL A 1 73 ? -8.439 4.652 10.928 1.00 86.06 73 VAL A O 1
ATOM 605 N N . ASP A 1 74 ? -6.452 4.871 11.973 1.00 81.94 74 ASP A N 1
ATOM 606 C CA . ASP A 1 74 ? -6.086 3.458 12.147 1.00 81.94 74 ASP A CA 1
ATOM 607 C C . ASP A 1 74 ? -7.267 2.581 12.585 1.00 81.94 74 ASP A C 1
ATOM 609 O O . ASP A 1 74 ? -7.571 1.566 11.962 1.00 81.94 74 ASP A O 1
ATOM 613 N N . TRP A 1 75 ? -8.021 3.025 13.589 1.00 85.50 75 TRP A N 1
ATOM 614 C CA . TRP A 1 75 ? -9.130 2.274 14.187 1.00 85.50 75 TRP A CA 1
ATOM 615 C C . TRP A 1 75 ? -10.341 2.059 13.262 1.00 85.50 75 TRP A C 1
ATOM 617 O O . TRP A 1 75 ? -11.203 1.241 13.571 1.00 85.50 75 TRP A O 1
ATOM 627 N N . SER A 1 76 ? -10.426 2.783 12.146 1.00 88.56 76 SER A N 1
ATOM 628 C CA . SER A 1 76 ? -11.533 2.693 11.180 1.00 88.56 76 SER A CA 1
ATOM 629 C C . SER A 1 76 ? -11.100 2.220 9.792 1.00 88.56 76 SER A C 1
ATOM 631 O O . SER A 1 76 ? -11.945 1.886 8.959 1.00 88.56 76 SER A O 1
ATOM 633 N N . LEU A 1 77 ? -9.790 2.175 9.546 1.00 91.31 77 LEU A N 1
ATOM 634 C CA . LEU A 1 77 ? -9.231 1.945 8.227 1.00 91.31 77 LEU A CA 1
ATOM 635 C C . LEU A 1 77 ? -9.396 0.482 7.802 1.00 91.31 77 LEU A C 1
ATOM 637 O O . LEU A 1 77 ? -8.814 -0.419 8.397 1.00 91.31 77 LEU A O 1
ATOM 641 N N . ARG A 1 78 ? -10.153 0.253 6.726 1.00 92.81 78 ARG A N 1
ATOM 642 C CA . ARG A 1 78 ? -10.341 -1.072 6.110 1.00 92.81 78 ARG A CA 1
ATOM 643 C C . ARG A 1 78 ? -9.539 -1.255 4.837 1.00 92.81 78 ARG A C 1
ATOM 645 O O . ARG A 1 78 ? -9.167 -2.376 4.500 1.00 92.81 78 ARG A O 1
ATOM 652 N N . GLU A 1 79 ? -9.291 -0.170 4.115 1.00 93.69 79 GLU A N 1
ATOM 653 C CA . GLU A 1 79 ? -8.593 -0.201 2.841 1.00 93.69 79 GLU A CA 1
ATOM 654 C C . GLU A 1 79 ? -7.543 0.901 2.756 1.00 93.69 79 GLU A C 1
ATOM 656 O O . GLU A 1 79 ? -7.829 2.084 2.930 1.00 93.69 79 GLU A O 1
ATOM 661 N N . LEU A 1 80 ? -6.326 0.503 2.418 1.00 93.25 80 LEU A N 1
ATOM 662 C CA . LEU A 1 80 ? -5.208 1.394 2.195 1.00 93.25 80 LEU A CA 1
ATOM 663 C C . LEU A 1 80 ? -4.711 1.239 0.763 1.00 93.25 80 LEU A C 1
ATOM 665 O O . LEU A 1 80 ? -4.369 0.140 0.335 1.00 93.25 80 LEU A O 1
ATOM 669 N N . ARG A 1 81 ? -4.625 2.345 0.030 1.00 93.62 81 ARG A N 1
ATOM 670 C CA . ARG A 1 81 ? -3.960 2.396 -1.272 1.00 93.62 81 ARG A CA 1
ATOM 671 C C . ARG A 1 81 ? -2.792 3.358 -1.199 1.00 93.62 81 ARG A C 1
ATOM 673 O O . ARG A 1 81 ? -2.989 4.517 -0.842 1.00 93.62 81 ARG A O 1
ATOM 680 N N . ILE A 1 82 ? -1.609 2.892 -1.560 1.00 92.00 82 ILE A N 1
ATOM 681 C CA . ILE A 1 82 ? -0.412 3.719 -1.645 1.00 92.00 82 ILE A CA 1
ATOM 682 C C . ILE A 1 82 ? 0.077 3.667 -3.081 1.00 92.00 82 ILE A C 1
ATOM 684 O O . ILE A 1 82 ? 0.307 2.587 -3.616 1.00 92.00 82 ILE A O 1
ATOM 688 N N . HIS A 1 83 ? 0.218 4.827 -3.700 1.00 91.38 83 HIS A N 1
ATOM 689 C CA . HIS A 1 83 ? 0.759 4.979 -5.033 1.00 91.38 83 HIS A CA 1
ATOM 690 C C . HIS A 1 83 ? 2.126 5.653 -4.948 1.00 91.38 83 HIS A C 1
ATOM 692 O O . HIS A 1 83 ? 2.268 6.755 -4.414 1.00 91.38 83 HIS A O 1
ATOM 698 N N . PHE A 1 84 ? 3.134 4.958 -5.460 1.00 87.88 84 PHE A N 1
ATOM 699 C CA . PHE A 1 84 ? 4.523 5.380 -5.497 1.00 87.88 84 PHE A CA 1
ATOM 700 C C . PHE A 1 84 ? 4.863 5.803 -6.917 1.00 87.88 84 PHE A C 1
ATOM 702 O O . PHE A 1 84 ? 4.882 4.992 -7.846 1.00 87.88 84 PHE A O 1
ATOM 709 N N . LYS A 1 85 ? 5.115 7.098 -7.092 1.00 82.06 85 LYS A N 1
ATOM 710 C CA . LYS A 1 85 ? 5.349 7.670 -8.413 1.00 82.06 85 LYS A CA 1
ATOM 711 C C . LYS A 1 85 ? 6.825 7.567 -8.792 1.00 82.06 85 LYS A C 1
ATOM 713 O O . LYS A 1 85 ? 7.633 8.341 -8.283 1.00 82.06 85 LYS A O 1
ATOM 718 N N . ASN A 1 86 ? 7.147 6.657 -9.711 1.00 76.19 86 ASN A N 1
ATOM 719 C CA . ASN A 1 86 ? 8.440 6.534 -10.404 1.00 76.19 86 ASN A CA 1
ATOM 720 C C . ASN A 1 86 ? 9.667 6.523 -9.477 1.00 76.19 86 ASN A C 1
ATOM 722 O O . ASN A 1 86 ? 10.740 6.983 -9.861 1.00 76.19 86 ASN A O 1
ATOM 726 N N . ASN A 1 87 ? 9.512 6.056 -8.237 1.00 78.62 87 ASN A N 1
ATOM 727 C CA . ASN A 1 87 ? 10.595 6.056 -7.266 1.00 78.62 87 ASN A CA 1
ATOM 728 C C . ASN A 1 87 ? 10.483 4.843 -6.350 1.00 78.62 87 ASN A C 1
ATOM 730 O O . ASN A 1 87 ? 9.730 4.831 -5.374 1.00 78.62 87 ASN A O 1
ATOM 734 N N . VAL A 1 88 ? 11.245 3.820 -6.712 1.00 76.56 88 VAL A N 1
ATOM 735 C CA . VAL A 1 88 ? 11.280 2.546 -6.008 1.00 76.56 88 VAL A CA 1
ATOM 736 C C . VAL A 1 88 ? 11.900 2.682 -4.617 1.00 76.56 88 VAL A C 1
ATOM 738 O O . VAL A 1 88 ? 11.387 2.091 -3.671 1.00 76.56 88 VAL A O 1
ATOM 741 N N . ASP A 1 89 ? 12.896 3.554 -4.448 1.00 78.00 89 ASP A N 1
ATOM 742 C CA . ASP A 1 89 ? 13.557 3.794 -3.155 1.00 78.00 89 ASP A CA 1
ATOM 743 C C . ASP A 1 89 ? 12.590 4.342 -2.083 1.00 78.00 89 ASP A C 1
ATOM 745 O O . ASP A 1 89 ? 12.837 4.261 -0.869 1.00 78.00 89 ASP A O 1
ATOM 749 N N . LEU A 1 90 ? 11.468 4.933 -2.516 1.00 83.06 90 LEU A N 1
ATOM 750 C CA . LEU A 1 90 ? 10.410 5.377 -1.609 1.00 83.06 90 LEU A CA 1
ATOM 751 C C . LEU A 1 90 ? 9.600 4.219 -1.042 1.00 83.06 90 LEU A C 1
ATOM 753 O O . LEU A 1 90 ? 9.080 4.377 0.061 1.00 83.06 90 LEU A O 1
ATOM 757 N N . VAL A 1 91 ? 9.486 3.097 -1.756 1.00 83.31 91 VAL A N 1
ATOM 758 C CA . VAL A 1 91 ? 8.690 1.947 -1.317 1.00 83.31 91 VAL A CA 1
ATOM 759 C C . VAL A 1 91 ? 9.269 1.403 -0.021 1.00 83.31 91 VAL A C 1
ATOM 761 O O . VAL A 1 91 ? 8.562 1.370 0.981 1.00 83.31 91 VAL A O 1
ATOM 764 N N . ASP A 1 92 ? 10.564 1.095 0.009 1.00 80.00 92 ASP A N 1
ATOM 765 C CA . ASP A 1 92 ? 11.218 0.520 1.191 1.00 80.00 92 ASP A CA 1
ATOM 766 C C . ASP A 1 92 ? 11.144 1.455 2.392 1.00 80.00 92 ASP A C 1
ATOM 768 O O . ASP A 1 92 ? 10.766 1.058 3.494 1.00 80.00 92 ASP A O 1
ATOM 772 N N . SER A 1 93 ? 11.439 2.735 2.153 1.00 82.06 93 SER A N 1
ATOM 773 C CA . SER A 1 93 ? 11.373 3.769 3.186 1.00 82.06 93 SER A CA 1
ATOM 774 C C . SER A 1 93 ? 9.963 3.890 3.758 1.00 82.06 93 SER A C 1
ATOM 776 O O . SER A 1 93 ? 9.785 3.931 4.972 1.00 82.06 93 SER A O 1
ATOM 778 N N . ALA A 1 94 ? 8.953 3.931 2.888 1.00 83.94 94 ALA A N 1
ATOM 779 C CA . ALA A 1 94 ? 7.571 4.057 3.313 1.00 83.94 94 ALA A CA 1
ATOM 780 C C . ALA A 1 94 ? 7.110 2.800 4.041 1.00 83.94 94 ALA A C 1
ATOM 782 O O . ALA A 1 94 ? 6.503 2.919 5.093 1.00 83.94 94 ALA A O 1
ATOM 783 N N . MET A 1 95 ? 7.426 1.607 3.541 1.00 84.00 95 MET A N 1
ATOM 784 C CA . MET A 1 95 ? 7.019 0.357 4.177 1.00 84.00 95 MET A CA 1
ATOM 785 C C . MET A 1 95 ? 7.646 0.208 5.569 1.00 84.00 95 MET A C 1
ATOM 787 O O . MET A 1 95 ? 6.936 -0.114 6.525 1.00 84.00 95 MET A O 1
ATOM 791 N N . ALA A 1 96 ? 8.936 0.523 5.702 1.00 80.69 96 ALA A N 1
ATOM 792 C CA . ALA A 1 96 ? 9.647 0.482 6.976 1.00 80.69 96 ALA A CA 1
ATOM 793 C C . ALA A 1 96 ? 9.110 1.508 7.989 1.00 80.69 96 ALA A C 1
ATOM 795 O O . ALA A 1 96 ? 8.948 1.177 9.162 1.00 80.69 96 ALA A O 1
ATOM 796 N N . GLU A 1 97 ? 8.812 2.738 7.563 1.00 81.75 97 GLU A N 1
ATOM 797 C CA . GLU A 1 97 ? 8.313 3.789 8.461 1.00 81.75 97 GLU A CA 1
ATOM 798 C C . GLU A 1 97 ? 6.824 3.607 8.805 1.00 81.75 97 GLU A C 1
ATOM 800 O O . GLU A 1 97 ? 6.431 3.747 9.961 1.00 81.75 97 GLU A O 1
ATOM 805 N N . ILE A 1 98 ? 5.989 3.258 7.824 1.00 82.00 98 ILE A N 1
ATOM 806 C CA . ILE A 1 98 ? 4.532 3.141 7.979 1.00 82.00 98 ILE A CA 1
ATOM 807 C C . ILE A 1 98 ? 4.162 1.893 8.785 1.00 82.00 98 ILE A C 1
ATOM 809 O O . ILE A 1 98 ? 3.343 1.956 9.706 1.00 82.00 98 ILE A O 1
ATOM 813 N N . PHE A 1 99 ? 4.763 0.753 8.452 1.00 80.38 99 PHE A N 1
ATOM 814 C CA . PHE A 1 99 ? 4.419 -0.530 9.064 1.00 80.38 99 PHE A CA 1
ATOM 815 C C . PHE A 1 99 ? 5.437 -1.001 10.103 1.00 80.38 99 PHE A C 1
ATOM 817 O O . PHE A 1 99 ? 5.204 -2.007 10.774 1.00 80.38 99 PHE A O 1
ATOM 824 N N . GLY A 1 100 ? 6.527 -0.252 10.289 1.00 72.00 100 GLY A N 1
ATOM 825 C CA . GLY A 1 100 ? 7.576 -0.530 11.260 1.00 72.00 100 GLY A CA 1
ATOM 826 C C . GLY A 1 100 ? 8.508 -1.650 10.803 1.00 72.00 100 GLY A C 1
ATOM 827 O O . GLY A 1 100 ? 8.071 -2.779 10.572 1.00 72.00 100 GLY A O 1
ATOM 828 N N . HIS A 1 101 ? 9.806 -1.371 10.749 1.00 64.25 101 HIS A N 1
ATOM 829 C CA . HIS A 1 101 ? 10.834 -2.410 10.767 1.00 64.25 101 HIS A CA 1
ATOM 830 C C . HIS A 1 101 ? 11.088 -2.865 12.211 1.00 64.25 101 HIS A C 1
ATOM 832 O O . HIS A 1 101 ? 10.920 -2.082 13.148 1.00 64.25 101 HIS A O 1
ATOM 838 N N . ASP A 1 102 ? 11.476 -4.128 12.386 1.00 54.12 102 ASP A N 1
ATOM 839 C CA . ASP A 1 102 ? 11.876 -4.675 13.684 1.00 54.12 102 ASP A CA 1
ATOM 840 C C . ASP A 1 102 ? 12.943 -3.824 14.402 1.00 54.12 102 ASP A C 1
ATOM 842 O O . ASP A 1 102 ? 13.703 -3.067 13.790 1.00 54.12 102 ASP A O 1
ATOM 846 N N . ALA A 1 103 ? 12.970 -3.965 15.728 1.00 51.47 103 ALA A N 1
ATOM 847 C CA . ALA A 1 103 ? 13.567 -3.077 16.731 1.00 51.47 103 ALA A CA 1
ATOM 848 C C . ALA A 1 103 ? 15.080 -2.763 16.619 1.00 51.47 103 ALA A C 1
ATOM 850 O O . ALA A 1 103 ? 15.568 -1.934 17.391 1.00 51.47 103 ALA A O 1
ATOM 851 N N . ASP A 1 104 ? 15.802 -3.358 15.667 1.00 51.19 104 ASP A N 1
ATOM 852 C CA . ASP A 1 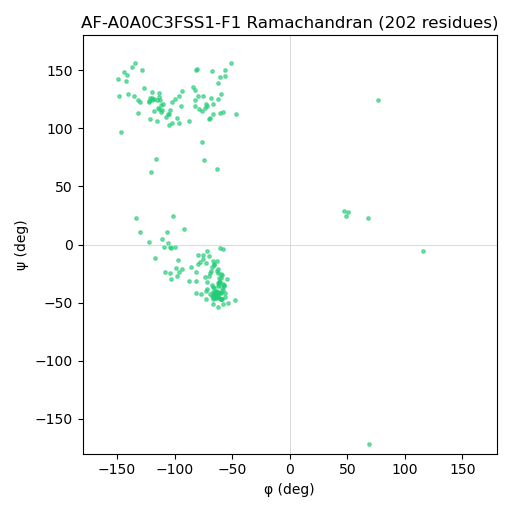104 ? 17.271 -3.351 15.604 1.00 51.19 104 ASP A CA 1
ATOM 853 C C . ASP A 1 104 ? 17.878 -2.320 14.642 1.00 51.19 104 ASP A C 1
ATOM 855 O O . ASP A 1 104 ? 19.099 -2.169 14.578 1.00 51.19 104 ASP A O 1
ATOM 859 N N . THR A 1 105 ? 17.063 -1.554 13.911 1.00 55.47 105 THR A N 1
ATOM 860 C CA . THR A 1 105 ? 17.613 -0.484 13.065 1.00 55.47 105 THR A CA 1
ATOM 861 C C . THR A 1 105 ? 18.091 0.673 13.957 1.00 55.47 105 THR A C 1
ATOM 863 O O . THR A 1 105 ? 17.274 1.233 14.700 1.00 55.47 105 THR A O 1
ATOM 866 N N . PRO A 1 106 ? 19.381 1.074 13.918 1.00 53.94 106 PRO A N 1
ATOM 867 C CA . PRO A 1 106 ? 19.900 2.135 14.774 1.00 53.94 106 PRO A CA 1
ATOM 868 C C . PRO A 1 106 ? 19.116 3.428 14.547 1.00 53.94 106 PRO A C 1
ATOM 870 O O . PRO A 1 106 ? 19.121 4.027 13.469 1.00 53.94 106 PRO A O 1
ATOM 873 N N . ARG A 1 107 ? 18.395 3.829 15.594 1.00 57.22 107 ARG A N 1
ATOM 874 C CA . ARG A 1 107 ? 17.447 4.942 15.572 1.00 57.22 107 ARG A CA 1
ATOM 875 C C . ARG A 1 107 ? 18.177 6.242 15.250 1.00 57.22 107 ARG A C 1
ATOM 877 O O . ARG A 1 107 ? 19.096 6.639 15.968 1.00 57.22 107 ARG A O 1
ATOM 884 N N . ARG A 1 108 ? 17.726 6.956 14.216 1.00 58.53 108 ARG A N 1
ATOM 885 C CA . ARG A 1 108 ? 18.145 8.345 13.990 1.00 58.53 108 ARG A CA 1
ATOM 886 C C . ARG A 1 108 ? 17.579 9.201 15.125 1.00 58.53 108 ARG A C 1
ATOM 888 O O . ARG A 1 108 ? 16.366 9.350 15.249 1.00 58.53 108 ARG A O 1
ATOM 895 N N . GLN A 1 109 ? 18.448 9.726 15.985 1.00 50.78 109 GLN A N 1
ATOM 896 C CA . GLN A 1 109 ? 18.042 10.603 17.083 1.00 50.78 109 GLN A CA 1
ATOM 897 C C . GLN A 1 109 ? 17.344 11.859 16.532 1.00 50.78 109 GLN A C 1
ATOM 899 O O . GLN A 1 109 ? 17.878 12.532 15.654 1.00 50.78 109 GLN A O 1
ATOM 904 N N . GLY A 1 110 ? 16.157 12.182 17.059 1.00 62.56 110 GLY A N 1
ATOM 905 C CA . GLY A 1 110 ? 15.511 13.489 16.873 1.00 62.56 110 GLY A CA 1
ATOM 906 C C . GLY A 1 110 ? 14.188 13.517 16.102 1.00 62.56 110 GLY A C 1
ATOM 907 O O . GLY A 1 110 ? 13.564 14.573 16.048 1.00 62.56 110 GLY A O 1
ATOM 908 N N . THR A 1 111 ? 13.712 12.404 15.537 1.00 54.91 111 THR A N 1
ATOM 909 C CA . THR A 1 111 ? 12.375 12.350 14.913 1.00 54.91 111 THR A CA 1
ATOM 910 C C . THR A 1 111 ? 11.363 11.717 15.876 1.00 54.91 111 THR A C 1
ATOM 912 O O . THR A 1 111 ? 11.623 10.620 16.373 1.00 54.91 111 THR A O 1
ATOM 915 N N . PRO A 1 112 ? 10.231 12.381 16.191 1.00 58.00 112 PRO A N 1
ATOM 916 C CA . PRO A 1 112 ? 9.183 11.779 17.009 1.00 58.00 112 PRO A CA 1
ATOM 917 C C . PRO A 1 112 ? 8.651 10.531 16.300 1.00 58.00 112 PRO A C 1
ATOM 919 O O . PRO A 1 112 ? 8.075 10.621 15.219 1.00 58.00 112 PRO A O 1
ATOM 922 N N . HIS A 1 113 ? 8.902 9.369 16.901 1.00 62.34 113 HIS A N 1
ATOM 923 C CA . HIS A 1 113 ? 8.528 8.074 16.350 1.00 62.34 113 HIS A CA 1
ATOM 924 C C . HIS A 1 113 ? 7.042 7.839 16.606 1.00 62.34 113 HIS A C 1
ATOM 926 O O . HIS A 1 113 ? 6.606 7.758 17.755 1.00 62.34 113 HIS A O 1
ATOM 932 N N . LEU A 1 114 ? 6.259 7.739 15.539 1.00 62.94 114 LEU A N 1
ATOM 933 C CA . LEU A 1 114 ? 4.864 7.330 15.638 1.00 62.94 114 LEU A CA 1
ATOM 934 C C . LEU A 1 114 ? 4.791 5.802 15.739 1.00 62.94 114 LEU A C 1
ATOM 936 O O . LEU A 1 114 ? 5.701 5.113 15.267 1.00 62.94 114 LEU A O 1
ATOM 940 N N . PRO A 1 115 ? 3.768 5.241 16.401 1.00 72.81 115 PRO A N 1
ATOM 941 C CA . PRO A 1 115 ? 3.614 3.797 16.445 1.00 72.81 115 PRO A CA 1
ATOM 942 C C . PRO A 1 115 ? 3.439 3.244 15.019 1.00 72.81 115 PRO A C 1
ATOM 944 O O . PRO A 1 115 ? 2.815 3.904 14.181 1.00 72.81 115 PRO A O 1
ATOM 947 N N . PRO A 1 116 ? 3.980 2.049 14.726 1.00 77.69 116 PRO A N 1
ATOM 948 C CA . PRO A 1 116 ? 3.651 1.333 13.504 1.00 77.69 116 PRO A CA 1
ATOM 949 C C . PRO A 1 116 ? 2.145 1.121 13.396 1.00 77.69 116 PRO A C 1
ATOM 951 O O . PRO A 1 116 ? 1.449 0.972 14.404 1.00 77.69 116 PRO A O 1
ATOM 954 N N . ILE A 1 117 ? 1.648 1.059 12.169 1.00 76.19 117 ILE A N 1
ATOM 955 C CA . ILE A 1 117 ? 0.236 0.777 11.926 1.00 76.19 117 ILE A CA 1
ATOM 956 C C . ILE A 1 117 ? -0.071 -0.655 12.315 1.00 76.19 117 ILE A C 1
ATOM 958 O O . ILE A 1 117 ? 0.560 -1.604 11.843 1.00 76.19 117 ILE A O 1
ATOM 962 N N . ALA A 1 118 ? -1.078 -0.792 13.164 1.00 69.12 118 ALA A N 1
ATOM 963 C CA . ALA A 1 118 ? -1.528 -2.073 13.666 1.00 69.12 118 ALA A CA 1
ATOM 964 C C . ALA A 1 118 ? -3.047 -2.214 13.594 1.00 69.12 118 ALA A C 1
ATOM 966 O O . ALA A 1 118 ? -3.589 -3.036 14.331 1.00 69.12 118 ALA A O 1
ATOM 967 N N . SER A 1 119 ? -3.715 -1.446 12.716 1.00 79.19 119 SER A N 1
ATOM 968 C CA . SER A 1 119 ? -5.161 -1.526 12.532 1.00 79.19 119 SER A CA 1
ATOM 969 C C . SER A 1 119 ? -5.613 -2.984 12.414 1.00 79.19 119 SER A C 1
ATOM 971 O O . SER A 1 119 ? -5.337 -3.635 11.399 1.00 79.19 119 SER A O 1
ATOM 973 N N . PRO A 1 120 ? -6.364 -3.502 13.402 1.00 81.38 120 PRO A N 1
ATOM 974 C CA . PRO A 1 120 ? -6.886 -4.861 13.344 1.00 81.38 120 PRO A CA 1
ATOM 975 C C . PRO A 1 120 ? -8.012 -4.990 12.308 1.00 81.38 120 PRO A C 1
ATOM 977 O O . PRO A 1 120 ? -8.507 -6.092 12.073 1.00 81.38 120 PRO A O 1
ATOM 980 N N . TYR A 1 121 ? -8.439 -3.878 11.700 1.00 88.25 121 TYR A N 1
ATOM 981 C CA . TYR A 1 121 ? -9.535 -3.811 10.738 1.00 88.25 121 TYR A CA 1
ATOM 982 C C . TYR A 1 121 ? -9.062 -3.660 9.297 1.00 88.25 121 TYR A C 1
ATOM 984 O O . TYR A 1 121 ? -9.900 -3.638 8.397 1.00 88.25 121 TYR A O 1
ATOM 992 N N . LEU A 1 122 ? -7.752 -3.564 9.058 1.00 90.75 122 LEU A N 1
ATOM 993 C CA . LEU A 1 122 ? -7.226 -3.419 7.711 1.00 90.75 122 LEU A CA 1
ATOM 994 C C . LEU A 1 122 ? -7.442 -4.716 6.923 1.00 90.75 122 LEU A C 1
ATOM 996 O O . LEU A 1 122 ? -6.807 -5.739 7.169 1.00 90.75 122 LEU A O 1
ATOM 1000 N N . GLU A 1 123 ? -8.355 -4.666 5.958 1.00 94.19 123 GLU A N 1
ATOM 1001 C CA . GLU A 1 123 ? -8.740 -5.808 5.131 1.00 94.19 123 GLU A CA 1
ATOM 1002 C C . GLU A 1 123 ? -8.022 -5.804 3.780 1.00 94.19 123 GLU A C 1
ATOM 1004 O O . GLU A 1 123 ? -7.855 -6.862 3.170 1.00 94.19 123 GLU A O 1
ATOM 1009 N N . ARG A 1 124 ? -7.629 -4.628 3.276 1.00 95.00 124 ARG A N 1
ATOM 1010 C CA . ARG A 1 124 ? -7.088 -4.471 1.922 1.00 95.00 124 ARG A CA 1
ATOM 1011 C C . ARG A 1 124 ? -5.926 -3.491 1.884 1.00 95.00 124 ARG A C 1
ATOM 1013 O O . ARG A 1 124 ? -6.063 -2.348 2.313 1.00 95.00 124 ARG A O 1
ATOM 1020 N N . ILE A 1 125 ? -4.820 -3.914 1.285 1.00 93.31 125 ILE A N 1
ATOM 1021 C CA . ILE A 1 125 ? -3.684 -3.058 0.945 1.00 93.31 125 ILE A CA 1
ATOM 1022 C C . ILE A 1 125 ? -3.487 -3.116 -0.565 1.00 93.31 125 ILE A C 1
ATOM 1024 O O . ILE A 1 125 ? -3.479 -4.190 -1.161 1.00 93.31 125 ILE A O 1
ATOM 1028 N N . SER A 1 126 ? -3.359 -1.960 -1.204 1.00 94.44 126 SER A N 1
ATOM 1029 C CA . SER A 1 126 ? -2.977 -1.846 -2.609 1.00 94.44 126 SER A CA 1
ATOM 1030 C C . SER A 1 126 ? -1.720 -1.000 -2.732 1.00 94.44 126 SER A C 1
ATOM 1032 O O . SER A 1 126 ? -1.716 0.151 -2.301 1.00 94.44 126 SER A O 1
ATOM 1034 N N . LEU A 1 127 ? -0.680 -1.560 -3.338 1.00 93.62 127 LEU A N 1
ATOM 1035 C CA . LEU A 1 127 ? 0.545 -0.858 -3.699 1.00 93.62 127 LEU A CA 1
ATOM 1036 C C . LEU A 1 127 ? 0.498 -0.609 -5.206 1.00 93.62 127 LEU A C 1
ATOM 1038 O O . LEU A 1 127 ? 0.442 -1.561 -5.975 1.00 93.62 127 LEU A O 1
ATOM 1042 N N . ASP A 1 128 ? 0.455 0.648 -5.624 1.00 93.62 128 ASP A N 1
ATOM 1043 C CA . ASP A 1 128 ? 0.471 1.058 -7.028 1.00 93.62 128 ASP A CA 1
ATOM 1044 C C . ASP A 1 128 ? 1.859 1.623 -7.339 1.00 93.62 128 ASP A C 1
ATOM 1046 O O . ASP A 1 128 ? 2.274 2.626 -6.761 1.00 93.62 128 ASP A O 1
ATOM 1050 N N . LEU A 1 129 ? 2.613 0.927 -8.179 1.00 92.31 129 LEU A N 1
ATOM 1051 C CA . LEU A 1 129 ? 4.023 1.179 -8.444 1.00 92.31 129 LEU A CA 1
ATOM 1052 C C . LEU A 1 129 ? 4.172 1.687 -9.875 1.00 92.31 129 LEU A C 1
ATOM 1054 O O . LEU A 1 129 ? 3.925 0.938 -10.819 1.00 92.31 129 LEU A O 1
ATOM 1058 N N . GLY A 1 130 ? 4.592 2.940 -10.041 1.00 89.38 130 GLY A N 1
ATOM 1059 C CA . GLY A 1 130 ? 5.090 3.430 -11.325 1.00 89.38 130 GLY A CA 1
ATOM 1060 C C . GLY A 1 130 ? 6.552 3.031 -11.500 1.00 89.38 130 GLY A C 1
ATOM 1061 O O . GLY A 1 130 ? 7.384 3.429 -10.684 1.00 89.38 130 GLY A O 1
ATOM 1062 N N . ILE A 1 131 ? 6.858 2.251 -12.537 1.00 86.69 131 ILE A N 1
ATOM 1063 C CA . ILE A 1 131 ? 8.223 1.831 -12.877 1.00 86.69 131 ILE A CA 1
ATOM 1064 C C . ILE A 1 131 ? 8.531 2.126 -14.348 1.00 86.69 131 ILE A C 1
ATOM 1066 O O . ILE A 1 131 ? 7.643 2.098 -15.204 1.00 86.69 131 ILE A O 1
ATOM 1070 N N . SER A 1 132 ? 9.802 2.386 -14.644 1.00 83.25 132 SER A N 1
ATOM 1071 C CA . SER A 1 132 ? 10.286 2.568 -16.020 1.00 83.25 132 SER A CA 1
ATOM 1072 C C . SER A 1 132 ? 10.671 1.225 -16.643 1.00 83.25 132 SER A C 1
ATOM 1074 O O . SER A 1 132 ? 10.521 1.016 -17.846 1.00 83.25 132 SER A O 1
ATOM 1076 N N . SER A 1 133 ? 11.148 0.292 -15.817 1.00 81.81 133 SER A N 1
ATOM 1077 C CA . SER A 1 133 ? 11.560 -1.047 -16.223 1.00 81.81 133 SER A CA 1
ATOM 1078 C C . SER A 1 133 ? 11.211 -2.088 -15.145 1.00 81.81 133 SER A C 1
ATOM 1080 O O . SER A 1 133 ? 11.222 -1.754 -13.963 1.00 81.81 133 SER A O 1
ATOM 1082 N N . PRO A 1 134 ? 10.893 -3.351 -15.495 1.00 80.62 134 PRO A N 1
ATOM 1083 C CA . PRO A 1 134 ? 10.679 -4.431 -14.529 1.00 80.62 134 PRO A CA 1
ATOM 1084 C C . PRO A 1 134 ? 11.851 -4.627 -13.564 1.00 80.62 134 PRO A C 1
ATOM 1086 O O . PRO A 1 134 ? 11.644 -5.044 -12.426 1.00 80.62 134 PRO A O 1
ATOM 1089 N N . GLU A 1 135 ? 13.070 -4.322 -14.008 1.00 85.00 135 GLU A N 1
ATOM 1090 C CA . GLU A 1 135 ? 14.288 -4.372 -13.208 1.00 85.00 135 GLU A CA 1
ATOM 1091 C C . GLU A 1 135 ? 14.229 -3.404 -12.022 1.00 85.00 135 GLU A C 1
ATOM 1093 O O . GLU A 1 135 ? 14.777 -3.723 -10.967 1.00 85.00 135 GLU A O 1
ATOM 1098 N N . ASP A 1 136 ? 13.494 -2.294 -12.136 1.00 86.12 136 ASP A N 1
ATOM 1099 C CA . ASP A 1 136 ? 13.306 -1.342 -11.039 1.00 86.12 136 ASP A CA 1
ATOM 1100 C C . ASP A 1 136 ? 12.680 -2.037 -9.819 1.00 86.12 136 ASP A C 1
ATOM 1102 O O . ASP A 1 136 ? 13.046 -1.744 -8.686 1.00 86.12 136 ASP A O 1
ATOM 1106 N N . LEU A 1 137 ? 11.807 -3.035 -10.019 1.00 88.75 137 LEU A N 1
ATOM 1107 C CA . LEU A 1 137 ? 11.185 -3.779 -8.917 1.00 88.75 137 LEU A CA 1
ATOM 1108 C C . LEU A 1 137 ? 12.203 -4.546 -8.065 1.00 88.75 137 LEU A C 1
ATOM 1110 O O . LEU A 1 137 ? 11.910 -4.862 -6.912 1.00 88.75 137 LEU A O 1
ATOM 1114 N N . SER A 1 138 ? 13.380 -4.868 -8.612 1.00 87.75 138 SER A N 1
ATOM 1115 C CA . SER A 1 138 ? 14.436 -5.568 -7.871 1.00 87.75 138 SER A CA 1
ATOM 1116 C C . SER A 1 138 ? 15.046 -4.728 -6.747 1.00 87.75 138 SER A C 1
ATOM 1118 O O . SER A 1 138 ? 15.628 -5.304 -5.830 1.00 87.75 138 SER A O 1
ATOM 1120 N N . GLY A 1 139 ? 14.870 -3.402 -6.799 1.00 84.31 139 GLY A N 1
ATOM 1121 C CA . GLY A 1 139 ? 15.302 -2.478 -5.756 1.00 84.31 139 GLY A CA 1
ATOM 1122 C C . GLY A 1 139 ? 14.421 -2.477 -4.507 1.00 84.31 139 GLY A C 1
ATOM 1123 O O . GLY A 1 139 ? 14.850 -1.928 -3.507 1.00 84.31 139 GLY A O 1
ATOM 1124 N N . ILE A 1 140 ? 13.229 -3.088 -4.549 1.00 87.50 140 ILE A N 1
ATOM 1125 C CA . ILE A 1 140 ? 12.315 -3.158 -3.399 1.00 87.50 140 ILE A CA 1
ATOM 1126 C C . ILE A 1 140 ? 12.729 -4.304 -2.477 1.00 87.50 140 ILE A C 1
ATOM 1128 O O . ILE A 1 140 ? 12.882 -5.452 -2.916 1.00 87.50 140 ILE A O 1
ATOM 1132 N N . ASP A 1 141 ? 12.788 -4.028 -1.180 1.00 88.88 141 ASP A N 1
ATOM 1133 C CA . ASP A 1 141 ? 12.907 -5.028 -0.127 1.00 88.88 141 ASP A CA 1
ATOM 1134 C C . ASP A 1 141 ? 11.575 -5.768 0.095 1.00 88.88 141 ASP A C 1
ATO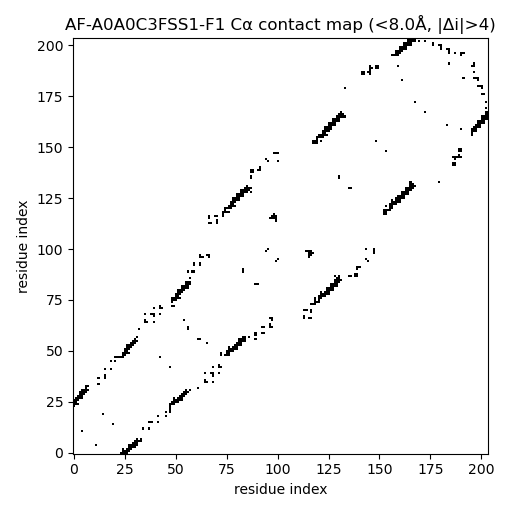M 1136 O O . ASP A 1 141 ? 10.858 -5.617 1.090 1.00 88.88 141 ASP A O 1
ATOM 1140 N N . TRP A 1 142 ? 11.241 -6.624 -0.870 1.00 89.75 142 TRP A N 1
ATOM 1141 C CA . TRP A 1 142 ? 10.063 -7.487 -0.809 1.00 89.75 142 TRP A CA 1
ATOM 1142 C C . TRP A 1 142 ? 10.065 -8.423 0.395 1.00 89.75 142 TRP A C 1
ATOM 1144 O O . TRP A 1 142 ? 8.996 -8.836 0.840 1.00 89.75 142 TRP A O 1
ATOM 1154 N N . HIS A 1 143 ? 11.244 -8.766 0.920 1.00 89.56 143 HIS A N 1
ATOM 1155 C CA . HIS A 1 143 ? 11.347 -9.642 2.078 1.00 89.56 143 HIS A CA 1
ATOM 1156 C C . HIS A 1 143 ? 10.770 -8.958 3.316 1.00 89.56 143 HIS A C 1
ATOM 1158 O O . HIS A 1 143 ? 9.926 -9.540 3.998 1.00 89.56 143 HIS A O 1
ATOM 1164 N N . THR A 1 144 ? 11.146 -7.703 3.551 1.00 87.00 144 THR A N 1
ATOM 1165 C CA . THR A 1 144 ? 10.579 -6.889 4.630 1.00 87.00 144 THR A CA 1
ATOM 1166 C C . THR A 1 144 ? 9.075 -6.685 4.459 1.00 87.00 144 THR A C 1
ATOM 1168 O O . THR A 1 144 ? 8.324 -6.811 5.427 1.00 87.00 144 THR A O 1
ATOM 1171 N N . ILE A 1 145 ? 8.603 -6.438 3.233 1.00 88.31 145 ILE A N 1
ATOM 1172 C CA . ILE A 1 145 ? 7.163 -6.319 2.945 1.00 88.31 145 ILE A CA 1
ATOM 1173 C C . ILE A 1 145 ? 6.414 -7.613 3.305 1.00 88.31 145 ILE A C 1
ATOM 1175 O O . ILE A 1 145 ? 5.376 -7.564 3.970 1.00 88.31 145 ILE A O 1
ATOM 1179 N N . ASP A 1 146 ? 6.938 -8.772 2.904 1.00 89.44 146 ASP A N 1
ATOM 1180 C CA . ASP A 1 146 ? 6.324 -10.068 3.205 1.00 89.44 146 ASP A CA 1
ATOM 1181 C C . ASP A 1 146 ? 6.318 -10.352 4.715 1.00 89.44 146 ASP A C 1
ATOM 1183 O O . ASP A 1 146 ? 5.298 -10.779 5.266 1.00 89.44 146 ASP A O 1
ATOM 1187 N N . GLN A 1 147 ? 7.414 -10.025 5.411 1.00 88.56 147 GLN A N 1
ATOM 1188 C CA . GLN A 1 147 ? 7.491 -10.125 6.868 1.00 88.56 147 GLN A CA 1
ATOM 1189 C C . GLN A 1 147 ? 6.435 -9.253 7.547 1.00 88.56 147 GLN A C 1
ATOM 1191 O O . GLN A 1 147 ? 5.725 -9.745 8.423 1.00 88.56 147 GLN A O 1
ATOM 1196 N N . VAL A 1 148 ? 6.279 -7.991 7.135 1.00 87.44 148 VAL A N 1
ATOM 1197 C CA . VAL A 1 148 ? 5.245 -7.089 7.663 1.00 87.44 148 VAL A CA 1
ATOM 1198 C C . VAL A 1 148 ? 3.864 -7.732 7.550 1.00 87.44 148 VAL A C 1
ATOM 1200 O O . VAL A 1 148 ? 3.153 -7.821 8.551 1.00 87.44 148 VAL A O 1
ATOM 1203 N N . PHE A 1 149 ? 3.497 -8.240 6.371 1.00 89.12 149 PHE A N 1
ATOM 1204 C CA . PHE A 1 149 ? 2.177 -8.835 6.153 1.00 89.12 149 PHE A CA 1
ATOM 1205 C C . PHE A 1 149 ? 1.996 -10.201 6.822 1.00 89.12 149 PHE A C 1
ATOM 1207 O O . PHE A 1 149 ? 0.860 -10.644 6.998 1.00 89.12 149 PHE A O 1
ATOM 1214 N N . SER A 1 150 ? 3.075 -10.864 7.236 1.00 87.94 150 SER A N 1
ATOM 1215 C CA . SER A 1 150 ? 3.010 -12.106 8.017 1.00 87.94 150 SER A CA 1
ATOM 1216 C C . SER A 1 150 ? 2.683 -11.888 9.502 1.00 87.94 150 SER A C 1
ATOM 1218 O O . SER A 1 150 ? 2.310 -12.838 10.193 1.00 87.94 150 SER A O 1
ATOM 1220 N N . ARG A 1 151 ? 2.796 -10.651 10.008 1.00 88.19 151 ARG A N 1
ATOM 1221 C CA . ARG A 1 151 ? 2.613 -10.359 11.434 1.00 88.19 151 ARG A CA 1
ATOM 1222 C C . ARG A 1 151 ? 1.157 -10.574 11.894 1.00 88.19 151 ARG A C 1
ATOM 1224 O O . ARG A 1 151 ? 0.220 -10.323 11.131 1.00 88.19 151 ARG A O 1
ATOM 1231 N N . PRO A 1 152 ? 0.928 -10.960 13.168 1.00 87.62 152 PRO A N 1
ATOM 1232 C CA . PRO A 1 152 ? -0.414 -11.261 13.689 1.00 87.62 152 PRO A CA 1
ATOM 1233 C C . PRO A 1 152 ? -1.427 -10.107 13.618 1.00 87.62 152 PRO A C 1
ATOM 1235 O O . PRO A 1 152 ? -2.631 -10.343 13.491 1.00 87.62 152 PRO A O 1
ATOM 1238 N N . ASN A 1 153 ? -0.956 -8.859 13.670 1.00 85.50 153 ASN A N 1
ATOM 1239 C CA . ASN A 1 153 ? -1.791 -7.661 13.539 1.00 85.50 153 ASN A CA 1
ATOM 1240 C C . ASN A 1 153 ? -2.428 -7.517 12.143 1.00 85.50 153 ASN A C 1
ATOM 1242 O O . ASN A 1 153 ? -3.433 -6.830 12.015 1.00 85.50 153 ASN A O 1
ATOM 1246 N N . PHE A 1 154 ? -1.921 -8.221 11.124 1.00 88.00 154 PHE A N 1
ATOM 1247 C CA . PHE A 1 154 ? -2.516 -8.288 9.782 1.00 88.00 154 PHE A CA 1
ATOM 1248 C C . PHE A 1 154 ? -3.307 -9.583 9.542 1.00 88.00 154 PHE A C 1
ATOM 1250 O O . PHE A 1 154 ? -3.484 -10.017 8.400 1.00 88.00 154 PHE A O 1
ATOM 1257 N N . SER A 1 155 ? -3.802 -10.229 10.599 1.00 88.19 155 SER A N 1
ATOM 1258 C CA . SER A 1 155 ? -4.649 -11.429 10.488 1.00 88.19 155 SER A CA 1
ATOM 1259 C C . SER A 1 155 ? -5.969 -11.165 9.750 1.00 88.19 155 SER A C 1
ATOM 1261 O O . SER A 1 155 ? -6.415 -12.019 8.987 1.00 88.19 155 SER A O 1
ATOM 1263 N N . SER A 1 156 ? -6.539 -9.964 9.890 1.00 90.44 156 SER A N 1
ATOM 1264 C CA . SER A 1 156 ? -7.747 -9.526 9.170 1.00 90.44 156 SER A CA 1
ATOM 1265 C C . SER A 1 156 ? -7.514 -9.176 7.698 1.00 90.44 156 SER A C 1
ATOM 1267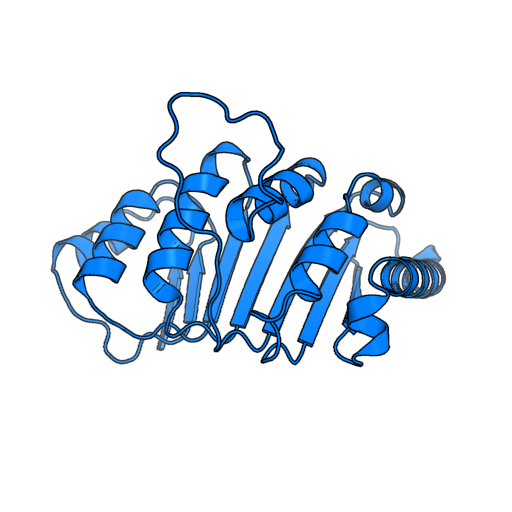 O O . SER A 1 156 ? -8.482 -8.953 6.967 1.00 90.44 156 SER A O 1
ATOM 1269 N N . LEU A 1 157 ? -6.255 -9.117 7.250 1.00 93.19 157 LEU A N 1
ATOM 1270 C CA . LEU A 1 157 ? -5.904 -8.758 5.881 1.00 93.19 157 LEU A CA 1
ATOM 1271 C C . LEU A 1 157 ? -6.387 -9.846 4.913 1.00 93.19 157 LEU A C 1
ATOM 1273 O O . LEU A 1 157 ? -5.988 -11.007 5.017 1.00 93.19 157 LEU A O 1
ATOM 1277 N N . LYS A 1 158 ? -7.248 -9.453 3.971 1.00 94.19 158 LYS A N 1
ATOM 1278 C CA . LYS A 1 158 ? -7.879 -10.319 2.962 1.00 94.19 158 LYS A CA 1
ATOM 1279 C C . LYS A 1 158 ? -7.257 -10.160 1.581 1.00 94.19 158 LYS A C 1
ATOM 1281 O O . LYS A 1 158 ? -7.388 -11.061 0.762 1.00 94.19 158 LYS A O 1
ATOM 1286 N N . LEU A 1 159 ? -6.644 -9.008 1.301 1.00 94.75 159 LEU A N 1
ATOM 1287 C CA . LEU A 1 159 ? -6.065 -8.712 -0.005 1.00 94.75 159 LEU A CA 1
ATOM 1288 C C . LEU A 1 159 ? -4.832 -7.811 0.111 1.00 94.75 159 LEU A C 1
ATOM 1290 O O . LEU A 1 159 ? -4.901 -6.718 0.674 1.00 94.75 159 LEU A O 1
ATOM 1294 N N . VAL A 1 160 ? -3.743 -8.246 -0.509 1.00 94.19 160 VAL A N 1
ATOM 1295 C CA . VAL A 1 160 ? -2.560 -7.466 -0.863 1.00 94.19 160 VAL A CA 1
ATOM 1296 C C . VAL A 1 160 ? -2.501 -7.439 -2.383 1.00 94.19 160 VAL A C 1
ATOM 1298 O O . VAL A 1 160 ? -2.202 -8.446 -3.020 1.00 94.19 160 VAL A O 1
ATOM 1301 N N . MET A 1 161 ? -2.826 -6.287 -2.955 1.00 95.12 161 MET A N 1
ATOM 1302 C CA . MET A 1 161 ? -2.799 -6.04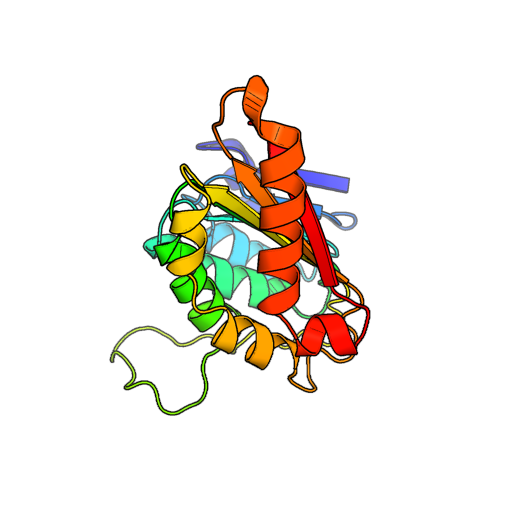8 -4.392 1.00 95.12 161 MET A CA 1
ATOM 1303 C C . MET A 1 161 ? -1.541 -5.261 -4.748 1.00 95.12 161 MET A C 1
ATOM 1305 O O . MET A 1 161 ? -1.361 -4.146 -4.259 1.00 95.12 161 MET A O 1
ATOM 1309 N N . VAL A 1 162 ? -0.708 -5.789 -5.640 1.00 93.44 162 VAL A N 1
ATOM 1310 C CA . VAL A 1 162 ? 0.415 -5.034 -6.215 1.00 93.44 162 VAL A CA 1
ATOM 1311 C C . VAL A 1 162 ? 0.094 -4.696 -7.665 1.00 93.44 162 VAL A C 1
ATOM 1313 O O . VAL A 1 162 ? 0.059 -5.567 -8.533 1.00 93.44 162 VAL A O 1
ATOM 1316 N N . LYS A 1 163 ? -0.154 -3.415 -7.926 1.00 93.62 163 LYS A N 1
ATOM 1317 C CA . LYS A 1 163 ? -0.348 -2.873 -9.268 1.00 93.62 163 LYS A CA 1
ATOM 1318 C C . LYS A 1 163 ? 0.964 -2.298 -9.758 1.00 93.62 163 LYS A C 1
ATOM 1320 O O . LYS A 1 163 ? 1.565 -1.481 -9.073 1.00 93.62 163 LYS A O 1
ATOM 1325 N N . VAL A 1 164 ? 1.399 -2.710 -10.935 1.00 90.94 164 VAL A N 1
ATOM 1326 C CA . VAL A 1 164 ? 2.631 -2.223 -11.548 1.00 90.94 164 VAL A CA 1
ATOM 1327 C C . VAL A 1 164 ? 2.280 -1.538 -12.853 1.00 90.94 164 VAL A C 1
ATOM 1329 O O . VAL A 1 164 ? 1.804 -2.182 -13.787 1.00 90.94 164 VAL A O 1
ATOM 1332 N N . ARG A 1 165 ? 2.514 -0.233 -12.919 1.00 89.62 165 ARG A N 1
ATOM 1333 C CA . ARG A 1 165 ? 2.382 0.563 -14.134 1.00 89.62 165 ARG A CA 1
ATOM 1334 C C . ARG A 1 165 ? 3.740 0.660 -14.793 1.00 89.62 165 ARG A C 1
ATOM 1336 O O . ARG A 1 165 ? 4.672 1.181 -14.185 1.00 89.62 165 ARG A O 1
ATOM 1343 N N . VAL A 1 166 ? 3.837 0.150 -16.014 1.00 82.69 166 VAL A N 1
ATOM 1344 C CA . VAL A 1 166 ? 5.079 0.188 -16.785 1.00 82.69 166 VAL A CA 1
ATOM 1345 C C . VAL A 1 166 ? 4.882 1.094 -17.991 1.00 82.69 166 VAL A C 1
ATOM 1347 O O . VAL A 1 166 ? 3.948 0.899 -18.772 1.00 82.69 166 VAL A O 1
ATOM 1350 N N . GLU A 1 167 ? 5.767 2.072 -18.153 1.00 80.81 167 GLU A N 1
ATOM 1351 C CA . GLU A 1 167 ? 5.851 2.880 -19.370 1.00 80.81 167 GLU A CA 1
ATOM 1352 C C . GLU A 1 167 ? 6.539 2.045 -20.466 1.00 80.81 167 GLU A C 1
ATOM 1354 O O . GLU A 1 167 ? 7.763 2.028 -20.585 1.00 80.81 167 GLU A O 1
ATOM 1359 N N . MET A 1 168 ? 5.765 1.270 -21.236 1.00 72.94 168 MET A N 1
ATOM 1360 C CA . MET A 1 168 ? 6.300 0.359 -22.258 1.00 72.94 168 MET A CA 1
ATOM 1361 C C . MET A 1 168 ? 5.567 0.415 -23.595 1.00 72.94 168 MET A C 1
ATOM 1363 O O . MET A 1 168 ? 4.390 0.750 -23.685 1.00 72.94 168 MET A O 1
ATOM 1367 N N . SER A 1 169 ? 6.290 0.020 -24.649 1.00 77.00 169 SER A N 1
ATOM 1368 C CA . SER A 1 169 ? 5.723 -0.200 -25.981 1.00 77.00 169 SER A CA 1
ATOM 1369 C C . SER A 1 169 ? 4.681 -1.336 -25.959 1.00 77.00 169 SER A C 1
ATOM 1371 O O . SER A 1 169 ? 4.947 -2.385 -25.362 1.00 77.00 169 SER A O 1
ATOM 1373 N N . PRO A 1 170 ? 3.536 -1.201 -26.660 1.00 74.12 170 PRO A N 1
ATOM 1374 C CA . PRO A 1 170 ? 2.470 -2.209 -26.682 1.00 74.12 170 PRO A CA 1
ATOM 1375 C C . PRO A 1 170 ? 2.896 -3.591 -27.199 1.00 74.12 170 PRO A C 1
ATOM 1377 O O . PRO A 1 170 ? 2.268 -4.592 -26.855 1.00 74.12 170 PRO A O 1
ATOM 1380 N N . MET A 1 171 ? 3.941 -3.648 -28.033 1.00 70.56 171 MET A N 1
ATOM 1381 C CA . MET A 1 171 ? 4.329 -4.856 -28.775 1.00 70.56 171 MET A CA 1
ATOM 1382 C C . MET A 1 171 ? 4.864 -5.988 -27.878 1.00 70.56 171 MET A C 1
ATOM 1384 O O . MET A 1 171 ? 4.709 -7.149 -28.242 1.00 70.56 171 MET A O 1
ATOM 1388 N N . ASP A 1 172 ? 5.368 -5.679 -26.677 1.00 79.62 172 ASP A N 1
ATOM 1389 C CA . ASP A 1 172 ? 5.937 -6.673 -25.744 1.00 79.62 172 ASP A CA 1
ATOM 1390 C C . ASP A 1 172 ? 5.076 -6.894 -24.484 1.00 79.62 172 ASP A C 1
ATOM 1392 O O . ASP A 1 172 ? 5.471 -7.593 -23.546 1.00 79.62 172 ASP A O 1
ATOM 1396 N N . TRP A 1 173 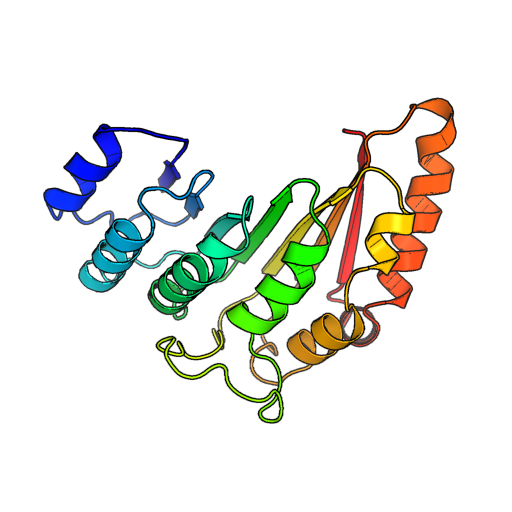? 3.900 -6.266 -24.410 1.00 82.12 173 TRP A N 1
ATOM 1397 C CA . TRP A 1 173 ? 3.197 -6.097 -23.139 1.00 82.12 173 TRP A CA 1
ATOM 1398 C C . TRP A 1 173 ? 2.704 -7.410 -22.512 1.00 82.12 173 TRP A C 1
ATOM 1400 O O . TRP A 1 173 ? 2.803 -7.588 -21.299 1.00 82.12 173 TRP A O 1
ATOM 1410 N N . ARG A 1 174 ? 2.178 -8.348 -23.311 1.00 83.88 174 ARG A N 1
ATOM 1411 C CA . ARG A 1 174 ? 1.557 -9.577 -22.779 1.00 83.88 174 ARG A CA 1
ATOM 1412 C C . ARG A 1 174 ? 2.572 -10.493 -22.091 1.00 83.88 174 ARG A C 1
ATOM 1414 O O . ARG A 1 174 ? 2.346 -10.885 -20.951 1.00 83.88 174 ARG A O 1
ATOM 1421 N N . GLU A 1 175 ? 3.680 -10.800 -22.763 1.00 84.12 175 GLU A N 1
ATOM 1422 C CA . GLU A 1 175 ? 4.725 -11.675 -22.216 1.00 84.12 175 GLU A CA 1
ATOM 1423 C C . GLU A 1 175 ? 5.360 -11.053 -20.965 1.00 84.12 175 GLU A C 1
ATOM 1425 O O . GLU A 1 175 ? 5.517 -11.709 -19.932 1.00 84.12 175 GLU A O 1
ATOM 1430 N N . ARG A 1 176 ? 5.648 -9.745 -21.013 1.00 81.06 176 ARG A N 1
ATOM 1431 C CA . ARG A 1 176 ? 6.197 -9.023 -19.860 1.00 81.06 176 ARG A CA 1
ATOM 1432 C C . ARG A 1 176 ? 5.210 -8.956 -18.700 1.00 81.06 176 ARG A C 1
ATOM 1434 O O . ARG A 1 176 ? 5.634 -9.112 -17.562 1.00 81.06 176 ARG A O 1
ATOM 1441 N N . ARG A 1 177 ? 3.908 -8.790 -18.956 1.00 86.69 177 ARG A N 1
ATOM 1442 C CA . ARG A 1 177 ? 2.864 -8.821 -17.920 1.00 86.69 177 ARG A CA 1
ATOM 1443 C C . ARG A 1 177 ? 2.869 -10.143 -17.159 1.00 86.69 177 ARG A C 1
ATOM 1445 O O . ARG A 1 177 ? 2.933 -10.120 -15.933 1.00 86.69 177 ARG A O 1
ATOM 1452 N N . GLU A 1 178 ? 2.838 -11.271 -17.864 1.00 86.69 178 GLU A N 1
ATOM 1453 C CA . GLU A 1 178 ? 2.831 -12.601 -17.239 1.00 86.69 178 GLU A CA 1
ATOM 1454 C C . GLU A 1 178 ? 4.120 -12.863 -16.450 1.00 86.69 178 GLU A C 1
ATOM 1456 O O . GLU A 1 178 ? 4.075 -13.368 -15.321 1.00 86.69 178 GLU A O 1
ATOM 1461 N N . ARG A 1 179 ? 5.269 -12.447 -16.998 1.00 86.12 179 ARG A N 1
ATOM 1462 C CA . ARG A 1 179 ? 6.564 -12.543 -16.316 1.00 86.12 179 ARG A CA 1
ATOM 1463 C C . ARG A 1 179 ? 6.614 -11.676 -15.057 1.00 86.12 179 ARG A C 1
ATOM 1465 O O . ARG A 1 179 ? 7.041 -12.172 -14.019 1.00 86.12 179 ARG A O 1
ATOM 1472 N N . THR A 1 180 ? 6.145 -10.430 -15.118 1.00 87.69 180 THR A N 1
ATOM 1473 C CA . THR A 1 180 ? 6.091 -9.509 -13.969 1.00 87.69 180 THR A CA 1
ATOM 1474 C C . THR A 1 180 ? 5.154 -10.031 -12.884 1.00 87.69 180 THR A C 1
ATOM 1476 O O . THR A 1 180 ? 5.539 -10.067 -11.719 1.00 87.69 180 THR A O 1
ATOM 1479 N N . GLN A 1 181 ? 3.957 -10.506 -13.241 1.00 88.88 181 GLN A N 1
ATOM 1480 C CA . GLN A 1 181 ? 3.018 -11.093 -12.277 1.00 88.88 181 GLN A CA 1
ATOM 1481 C C . GLN A 1 181 ? 3.603 -12.344 -11.607 1.00 88.88 181 GLN A C 1
ATOM 1483 O O . GLN A 1 181 ? 3.559 -12.473 -10.383 1.00 88.88 181 GLN A O 1
ATOM 1488 N N . SER A 1 182 ? 4.219 -13.236 -12.389 1.00 87.19 182 SER A N 1
ATOM 1489 C CA . SER A 1 182 ? 4.883 -14.435 -11.858 1.00 87.19 182 SER A CA 1
ATOM 1490 C C . SER A 1 182 ? 6.051 -14.081 -10.937 1.00 87.19 182 SER A C 1
ATOM 1492 O O . SER A 1 182 ? 6.227 -14.697 -9.886 1.00 87.19 182 SER A O 1
ATOM 1494 N N . TRP A 1 183 ? 6.830 -13.065 -11.312 1.00 90.12 183 TRP A N 1
ATOM 1495 C CA . TRP A 1 183 ? 7.950 -12.565 -10.526 1.00 90.12 183 TRP A CA 1
ATOM 1496 C C . TRP A 1 183 ? 7.485 -11.965 -9.191 1.00 90.12 183 TRP A C 1
ATOM 1498 O O . TRP A 1 183 ? 8.023 -12.332 -8.148 1.00 90.12 183 TRP A O 1
ATOM 1508 N N . LEU A 1 184 ? 6.439 -11.130 -9.194 1.00 89.44 184 LEU A N 1
ATOM 1509 C CA . LEU A 1 184 ? 5.856 -10.559 -7.974 1.00 89.44 184 LEU A CA 1
ATOM 1510 C C . LEU A 1 184 ? 5.287 -11.647 -7.054 1.00 89.44 184 LEU A C 1
ATOM 1512 O O . LEU A 1 184 ? 5.539 -11.639 -5.849 1.00 89.44 184 LEU A O 1
ATOM 1516 N N . ALA A 1 185 ? 4.585 -12.632 -7.620 1.00 88.75 185 ALA A N 1
ATOM 1517 C CA . ALA A 1 185 ? 4.027 -13.752 -6.864 1.00 88.75 185 ALA A CA 1
ATOM 1518 C C . ALA A 1 185 ? 5.094 -14.620 -6.176 1.00 88.75 185 ALA A C 1
ATOM 1520 O O . ALA A 1 185 ? 4.794 -15.294 -5.189 1.00 88.75 185 ALA A O 1
ATOM 1521 N N . ALA A 1 186 ? 6.329 -14.631 -6.685 1.00 91.06 186 ALA A N 1
ATOM 1522 C CA . ALA A 1 186 ? 7.453 -15.322 -6.057 1.00 91.06 186 ALA A CA 1
ATOM 1523 C C . ALA A 1 186 ? 8.081 -14.527 -4.896 1.00 91.06 186 ALA A C 1
ATOM 1525 O O . ALA A 1 186 ? 8.815 -15.108 -4.098 1.00 91.06 186 ALA A O 1
ATOM 1526 N N . ARG A 1 187 ? 7.810 -13.219 -4.792 1.00 92.00 187 ARG A N 1
ATOM 1527 C CA . ARG A 1 187 ? 8.437 -12.312 -3.817 1.00 92.00 187 ARG A CA 1
ATOM 1528 C C . ARG A 1 187 ? 7.618 -12.057 -2.557 1.00 92.00 187 ARG A C 1
ATOM 1530 O O . ARG A 1 187 ? 8.185 -11.586 -1.581 1.00 92.00 187 ARG A O 1
ATOM 1537 N N . LEU A 1 188 ? 6.338 -12.425 -2.556 1.00 90.56 188 LEU A N 1
ATOM 1538 C CA . LEU A 1 188 ? 5.456 -12.344 -1.386 1.00 90.56 188 LEU A CA 1
ATOM 1539 C C . LEU A 1 188 ? 4.905 -13.734 -1.006 1.00 90.56 188 LEU A C 1
ATOM 1541 O O . LEU A 1 188 ? 3.694 -13.981 -1.114 1.00 90.56 188 LEU A O 1
ATOM 1545 N N . PRO A 1 189 ? 5.781 -14.694 -0.638 1.00 91.50 189 PRO A N 1
ATOM 1546 C CA . PRO A 1 189 ? 5.384 -16.075 -0.393 1.00 91.50 189 PRO A CA 1
ATOM 1547 C C . PRO A 1 189 ? 4.399 -16.224 0.771 1.00 91.50 189 PRO A C 1
ATOM 1549 O O . PRO A 1 189 ? 3.484 -17.042 0.652 1.00 91.50 189 PRO A O 1
ATOM 1552 N N . CYS A 1 190 ? 4.500 -15.439 1.852 1.00 90.12 190 CYS A N 1
ATOM 1553 C CA . CYS A 1 190 ? 3.524 -15.501 2.944 1.00 90.12 190 CYS A CA 1
ATOM 1554 C C . CYS A 1 190 ? 2.137 -15.032 2.489 1.00 90.12 190 CYS A C 1
ATOM 1556 O O . CYS A 1 190 ? 1.130 -15.678 2.796 1.00 90.12 190 CYS A O 1
ATOM 1558 N N . CYS A 1 191 ? 2.066 -13.952 1.707 1.00 90.69 191 CYS A N 1
ATOM 1559 C CA . CYS A 1 191 ? 0.797 -13.464 1.156 1.00 90.69 191 CYS A CA 1
ATOM 1560 C C . CYS A 1 191 ? 0.166 -14.487 0.198 1.00 90.69 191 CYS A C 1
ATOM 1562 O O . CYS A 1 191 ? -1.045 -14.722 0.231 1.00 90.69 191 CYS A O 1
ATOM 1564 N N . ARG A 1 192 ? 0.994 -15.142 -0.624 1.00 90.50 192 ARG A N 1
ATOM 1565 C CA . ARG A 1 192 ? 0.557 -16.201 -1.539 1.00 90.50 192 ARG A CA 1
ATOM 1566 C C . ARG A 1 192 ? 0.080 -17.448 -0.796 1.00 90.50 192 ARG A C 1
ATOM 1568 O O . ARG A 1 192 ? -0.980 -17.967 -1.131 1.00 90.50 192 ARG A O 1
ATOM 1575 N N . ALA A 1 193 ? 0.814 -17.904 0.219 1.00 90.62 193 ALA A N 1
ATOM 1576 C CA . ALA A 1 193 ? 0.438 -19.061 1.035 1.00 90.62 193 ALA A CA 1
ATOM 1577 C C . ALA A 1 193 ? -0.907 -18.854 1.751 1.00 90.62 193 ALA A C 1
ATOM 1579 O O . ALA A 1 193 ? -1.675 -19.797 1.921 1.00 90.62 193 ALA A O 1
ATOM 1580 N N . ARG A 1 194 ? -1.218 -17.604 2.114 1.00 90.81 194 ARG A N 1
ATOM 1581 C CA . ARG A 1 194 ? -2.506 -17.200 2.694 1.00 90.81 194 ARG A CA 1
ATOM 1582 C C . ARG A 1 194 ? -3.632 -17.022 1.667 1.00 90.81 194 ARG A C 1
ATOM 1584 O O . ARG A 1 194 ? -4.769 -16.811 2.074 1.00 90.81 194 ARG A O 1
ATOM 1591 N N . GLY A 1 195 ? -3.340 -17.058 0.366 1.00 92.06 195 GLY A N 1
ATOM 1592 C CA . GLY A 1 195 ? -4.326 -16.801 -0.689 1.00 92.06 195 GLY A CA 1
ATOM 1593 C C . GLY A 1 195 ? -4.827 -15.353 -0.736 1.00 92.06 195 GLY A C 1
ATOM 1594 O O . GLY A 1 195 ? -5.919 -15.110 -1.239 1.00 92.06 195 GLY A O 1
ATOM 1595 N N . ILE A 1 196 ? -4.054 -14.400 -0.203 1.00 93.00 196 ILE A N 1
ATOM 1596 C CA . ILE A 1 196 ? -4.433 -12.978 -0.140 1.00 93.00 196 ILE A CA 1
ATOM 1597 C C . ILE A 1 196 ? -3.668 -12.116 -1.145 1.00 93.00 196 ILE A C 1
ATOM 1599 O O . ILE A 1 196 ? -3.835 -10.904 -1.147 1.00 93.00 196 ILE A O 1
ATOM 1603 N N . PHE A 1 197 ? -2.792 -12.702 -1.959 1.00 93.38 197 PHE A N 1
ATOM 1604 C CA . PHE A 1 197 ? -1.977 -11.962 -2.917 1.00 93.38 197 PHE A CA 1
ATOM 1605 C C . PHE A 1 197 ? -2.633 -11.898 -4.297 1.00 93.38 197 PHE A C 1
ATOM 1607 O O . PHE A 1 197 ? -3.019 -12.930 -4.845 1.00 93.38 197 PHE A O 1
ATOM 1614 N N . ASP A 1 198 ? -2.674 -10.700 -4.873 1.00 93.19 198 ASP A N 1
ATOM 1615 C CA . ASP A 1 198 ? -3.037 -10.470 -6.268 1.00 93.19 198 ASP A CA 1
ATOM 1616 C C . ASP A 1 198 ? -2.077 -9.446 -6.897 1.00 93.19 198 ASP A C 1
ATOM 1618 O O . ASP A 1 198 ? -1.493 -8.599 -6.210 1.00 93.19 198 ASP A O 1
ATOM 1622 N N . SER A 1 199 ? -1.891 -9.525 -8.213 1.00 90.88 199 SER A N 1
ATOM 1623 C CA . SER A 1 199 ? -1.033 -8.594 -8.940 1.00 90.88 199 SER A CA 1
ATOM 1624 C C . SER A 1 199 ? -1.587 -8.229 -10.306 1.00 90.88 199 SER A C 1
ATOM 1626 O O . SER A 1 199 ? -2.079 -9.065 -11.064 1.00 90.88 199 SER A O 1
ATOM 1628 N N . GLU A 1 200 ? -1.436 -6.961 -10.661 1.00 90.88 200 GLU A N 1
ATOM 1629 C CA . GLU A 1 200 ? -1.922 -6.408 -11.916 1.00 90.88 200 GLU A CA 1
ATOM 1630 C C . GLU A 1 200 ? -0.809 -5.590 -12.567 1.00 90.88 200 GLU A C 1
ATOM 1632 O O . GLU A 1 200 ? -0.426 -4.543 -12.057 1.00 90.88 200 GLU A O 1
ATOM 1637 N N . ALA A 1 201 ? -0.286 -6.040 -13.707 1.00 85.94 201 ALA A N 1
ATOM 1638 C CA . ALA A 1 201 ? 0.514 -5.157 -14.549 1.00 85.94 201 ALA A CA 1
ATOM 1639 C C . ALA A 1 201 ? -0.435 -4.339 -15.438 1.00 85.94 201 ALA A C 1
ATOM 1641 O O . ALA A 1 201 ? -1.364 -4.911 -16.023 1.00 85.94 201 ALA A O 1
ATOM 1642 N N . ILE A 1 202 ? -0.191 -3.032 -15.553 1.00 86.81 202 ILE A N 1
ATOM 1643 C CA . ILE A 1 202 ? -0.958 -2.065 -16.349 1.00 86.81 202 ILE A CA 1
ATOM 1644 C C . ILE A 1 202 ? 0.007 -1.312 -17.281 1.00 86.81 202 ILE A C 1
ATOM 1646 O O . ILE A 1 202 ? 1.074 -0.877 -16.849 1.00 86.81 202 ILE A O 1
ATOM 1650 N N . SER A 1 203 ? -0.360 -1.157 -18.554 1.00 84.19 203 SER A N 1
ATOM 1651 C CA . SER A 1 203 ? 0.360 -0.268 -19.474 1.00 84.19 203 SER A CA 1
ATOM 1652 C C . SER A 1 203 ? -0.015 1.171 -19.139 1.00 84.19 203 SER A C 1
ATOM 1654 O O . SER A 1 203 ? -1.211 1.466 -19.048 1.00 84.19 203 SER A O 1
ATOM 1656 N N . ALA A 1 204 ? 0.986 2.028 -18.925 1.00 75.88 204 ALA A N 1
ATOM 1657 C CA . ALA A 1 204 ? 0.773 3.463 -18.734 1.00 75.88 204 ALA A CA 1
ATOM 1658 C C . ALA A 1 204 ? 0.215 4.140 -19.997 1.00 75.88 204 ALA A C 1
ATOM 1660 O O . ALA A 1 204 ? 0.466 3.616 -21.110 1.00 75.88 204 ALA A O 1
#

Mean predicted aligned error: 7.8 Å

Solvent-accessible surface area (backbone atoms only — not comparable to full-atom values): 11209 Å² total; per-residue (Å²): 85,80,48,78,46,71,61,95,55,77,58,63,57,55,53,58,73,64,73,63,76,59,96,52,43,35,34,45,35,40,59,52,74,94,52,42,73,61,50,29,54,44,42,62,72,56,76,56,57,29,36,28,43,35,39,45,49,80,52,72,87,49,44,70,44,51,38,53,35,47,66,52,30,27,95,41,23,28,31,42,36,42,33,32,60,71,40,51,75,45,51,46,54,40,51,36,61,39,52,45,60,75,95,79,64,85,73,74,85,88,66,89,80,72,79,47,65,57,34,64,55,31,29,35,41,34,43,37,37,36,35,77,47,80,70,53,61,72,69,43,58,41,63,60,53,28,52,57,61,62,36,78,53,39,67,53,44,57,34,41,36,43,34,38,34,33,64,66,68,77,93,56,44,68,68,51,36,56,50,50,41,55,52,53,57,68,48,28,53,57,39,46,75,69,70,22,55,48,65,44,68,42,79,101

Foldseek 3Di:
DEDADDPPDPPVVVVLVVLDAPQPAAEYADADAPCLVSVLVSLLVRVHAHQEYHEEDADLVRLVSVLSNCVSNLQRYAEYEYEYAADQVSQQSNLCQQQNDDDPDPDDPDDDRDDHRLRLNHAYYEYAYEHADLVSNVSHPLVSVLVSCLDPSNVNHQAYEYEYEYADDPPCPPVVFVVSQVVSCVSNVNCVVVVRYDYHYDYD

Organism: Piloderma croceum (strain F 1598) (NCBI:txid765440)

Sequence (204 aa):
MFLRIKGFMKTPAYYITHRRSLPHLRVLEIAKCDFIKKLSWWLQAGNEPVDTLRLDIERRGDIPAYQALMCAVDWSLRELRIHFKNNVDLVDSAMAEIFGHDADTPRRQGTPHLPPIASPYLERISLDLGISSPEDLSGIDWHTIDQVFSRPNFSSLKLVMVKVRVEMSPMDWRERRERTQSWLAARLPCCRARGIFDSEAISA

pLDDT: mean 80.22, std 12.42, range [42.06, 95.12]

Nearest PDB structures (foldseek):
  2cip-assembly1_A  TM=4.146E-01  e=6.177E-01  Acetivibrio thermocellus
  2v3g-assembly1_A  TM=4.189E-01  e=8.745E-01  Acetivibrio thermocellus
  6kvo-assembly1_A  TM=3.985E-01  e=1.103E+00  Nicotiana tabacum
  3zx2-assembly2_D  TM=3.623E-01  e=5.915E+00  Rattus norvegicus
  2pwz-assembly1_C  TM=2.813E-01  e=5.268E+00  Escherichia coli K-12

Radius of gyration: 17.44 Å; Cα contacts (8 Å, |Δi|>4): 357; chains: 1; bounding box: 40×46×46 Å